Protein AF-D8Q695-F1 (afdb_monomer_lite)

Organism: Schizophyllum commune (strain H4-8 / FGSC 9210) (NCBI:txid578458)

Foldseek 3Di:
DPPCVPDDQAQEAEAADAPPPPDDPVNQVVVQVVVQVVSQVVLVVLVDWAKHKYWYDNPQKIWIKIKTKDWDFDQPCDPPDDTDGDGDIDMDIPRVCIDMAGNVDVVSVVVVVVVVVCCVPPVVVVSVVSSVVSVVPDVVVVCQQVVPVCPPDQRPVRVVVPQDPVNPCPPVDDDPPPPPDDDDDDDDDDDDPPPVVVVPPPPDDDD

pLDDT: mean 72.04, std 19.2, range [35.0, 97.06]

Radius of gyration: 24.62 Å; chains: 1; bounding box: 72×63×56 Å

Sequence (207 aa):
MLRTKNLYIPLLACEFKRLLKLWTAAAATDQERLYLVAICIFIRLFNCRFPVFGLVTSGARGVLSCAYNEIIHVETKLDKKPPLEEYTPAIFIADQEAVQVDLRKPLDALNMATFIAYLVIVHAPRIQKLFESVSEVDDSVAEYLLDRRTKDLPTPLQIARKMGPADGKWHKQPPPRKDTKGAAKAQRKEATPSELDSIAEEIVDDE

Structure (mmCIF, N/CA/C/O backbone):
data_AF-D8Q695-F1
#
_entry.id   AF-D8Q695-F1
#
loop_
_atom_site.group_PDB
_atom_site.id
_atom_site.type_symbol
_atom_site.label_atom_id
_atom_site.label_alt_id
_atom_site.label_comp_id
_atom_site.label_asym_id
_atom_site.label_entity_id
_atom_site.label_seq_id
_atom_site.pdbx_PDB_ins_code
_atom_site.Cartn_x
_atom_site.Cartn_y
_atom_site.Cartn_z
_atom_site.occupancy
_atom_site.B_iso_or_equiv
_atom_site.auth_seq_id
_atom_site.auth_comp_id
_atom_site.auth_asym_id
_atom_site.auth_atom_id
_atom_site.pdbx_PDB_model_num
ATOM 1 N N . MET A 1 1 ? -25.495 -6.455 15.892 1.00 38.12 1 MET A N 1
ATOM 2 C CA . MET A 1 1 ? -24.316 -7.237 15.463 1.00 38.12 1 MET A CA 1
ATOM 3 C C . MET A 1 1 ? -24.285 -7.334 13.936 1.00 38.12 1 MET A C 1
ATOM 5 O O . MET A 1 1 ? -24.890 -8.228 13.353 1.00 38.12 1 MET A O 1
ATOM 9 N N . LEU A 1 2 ? -23.648 -6.375 13.258 1.00 38.03 2 LEU A N 1
ATOM 10 C CA . LEU A 1 2 ? -23.332 -6.513 11.834 1.00 38.03 2 LEU A CA 1
ATOM 11 C C . LEU A 1 2 ? -22.142 -7.472 11.741 1.00 38.03 2 LEU A C 1
ATOM 13 O O . LEU A 1 2 ? -20.999 -7.045 11.810 1.00 38.03 2 LEU A O 1
ATOM 17 N N . ARG A 1 3 ? -22.400 -8.780 11.621 1.00 41.66 3 ARG A N 1
ATOM 18 C CA . ARG A 1 3 ? -21.366 -9.714 11.159 1.00 41.66 3 ARG A CA 1
ATOM 19 C C . ARG A 1 3 ? -21.075 -9.345 9.708 1.00 41.66 3 ARG A C 1
ATOM 21 O O . ARG A 1 3 ? -21.761 -9.824 8.805 1.00 41.66 3 ARG A O 1
ATOM 28 N N . THR A 1 4 ? -20.126 -8.444 9.475 1.00 49.47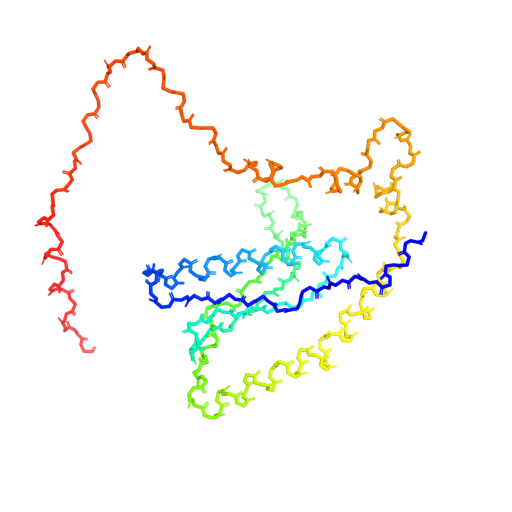 4 THR A N 1
ATOM 29 C CA . THR A 1 4 ? -19.654 -8.075 8.137 1.00 49.47 4 THR A CA 1
ATOM 30 C C . THR A 1 4 ? -18.877 -9.248 7.559 1.00 49.47 4 THR A C 1
ATOM 32 O O . THR A 1 4 ? -17.657 -9.228 7.484 1.00 49.47 4 THR A O 1
ATOM 35 N N . LYS A 1 5 ? -19.596 -10.297 7.148 1.00 53.44 5 LYS A N 1
ATOM 36 C CA . LYS A 1 5 ? -19.017 -11.498 6.533 1.00 53.44 5 LYS A CA 1
ATOM 37 C C . LYS A 1 5 ? -18.265 -11.202 5.226 1.00 53.44 5 LYS A C 1
ATOM 39 O O . LYS A 1 5 ? -17.563 -12.077 4.751 1.00 53.44 5 LYS A O 1
ATOM 44 N N . ASN A 1 6 ? -18.390 -9.987 4.680 1.00 61.44 6 ASN A N 1
ATOM 45 C CA . ASN A 1 6 ? -17.823 -9.579 3.396 1.00 61.44 6 ASN A CA 1
ATOM 46 C C . ASN A 1 6 ? -17.225 -8.155 3.452 1.00 61.44 6 ASN A C 1
ATOM 48 O O . ASN A 1 6 ? -17.572 -7.313 2.622 1.00 61.44 6 ASN A O 1
ATOM 52 N N . LEU A 1 7 ? -16.401 -7.831 4.457 1.00 67.88 7 LEU A N 1
ATOM 53 C CA . LEU A 1 7 ? -15.630 -6.582 4.419 1.00 67.88 7 LEU A CA 1
ATOM 54 C C . LEU A 1 7 ? -14.375 -6.792 3.562 1.00 67.88 7 LEU A C 1
ATOM 56 O O . LEU A 1 7 ? -13.481 -7.540 3.945 1.00 67.88 7 LEU A O 1
ATOM 60 N N . TYR A 1 8 ? -14.312 -6.128 2.408 1.00 78.94 8 TYR A N 1
ATOM 61 C CA . TYR A 1 8 ? -13.124 -6.128 1.556 1.00 78.94 8 TYR A CA 1
ATOM 62 C C . TYR A 1 8 ? -12.208 -4.984 1.972 1.00 78.94 8 TYR A C 1
ATOM 64 O O . TYR A 1 8 ? -12.573 -3.817 1.835 1.00 78.94 8 TYR A O 1
ATOM 72 N N . ILE A 1 9 ? -11.029 -5.323 2.490 1.00 83.12 9 ILE A N 1
ATOM 73 C CA . ILE A 1 9 ? -10.047 -4.338 2.938 1.00 83.12 9 ILE A CA 1
ATOM 74 C C . ILE A 1 9 ? -8.917 -4.287 1.909 1.00 83.12 9 ILE A C 1
ATOM 76 O O . ILE A 1 9 ? -8.293 -5.319 1.645 1.00 83.12 9 ILE A O 1
ATOM 80 N N . PRO A 1 10 ? -8.653 -3.122 1.299 1.00 88.19 10 PRO A N 1
ATOM 81 C CA . PRO A 1 10 ? -7.576 -3.000 0.331 1.00 88.19 10 PRO A CA 1
ATOM 82 C C . PRO A 1 10 ? -6.217 -3.114 1.030 1.00 88.19 10 PRO A C 1
ATOM 84 O O . PRO A 1 10 ? -5.927 -2.382 1.972 1.00 88.19 10 PRO A O 1
ATOM 87 N N . LEU A 1 11 ? -5.384 -4.039 0.547 1.00 89.75 11 LEU A N 1
ATOM 88 C CA . LEU A 1 11 ? -3.995 -4.214 0.991 1.00 89.75 11 LEU A CA 1
ATOM 89 C C . LEU A 1 11 ? -2.975 -3.644 0.005 1.00 89.75 11 LEU A C 1
ATOM 91 O O . LEU A 1 11 ? -1.858 -3.320 0.399 1.00 89.75 11 LEU A O 1
ATOM 95 N N . LEU A 1 12 ? -3.363 -3.545 -1.267 1.00 93.44 12 LEU A N 1
ATOM 96 C CA . LEU A 1 12 ? -2.529 -3.066 -2.356 1.00 93.44 12 LEU A CA 1
ATOM 97 C C . LEU A 1 12 ? -3.346 -2.116 -3.236 1.00 93.44 12 LEU A C 1
ATOM 99 O O . LEU A 1 12 ? -4.375 -2.515 -3.784 1.00 93.44 12 LEU A O 1
ATOM 103 N N . ALA A 1 13 ? -2.876 -0.883 -3.390 1.00 92.94 13 ALA A N 1
ATOM 104 C CA . ALA A 1 13 ? -3.338 0.043 -4.414 1.00 92.94 13 ALA A CA 1
ATOM 105 C C . ALA A 1 13 ? -2.415 -0.074 -5.632 1.00 92.94 13 ALA A C 1
ATOM 107 O O . ALA A 1 13 ? -1.206 0.071 -5.502 1.00 92.94 13 ALA A O 1
ATOM 108 N N . CYS A 1 14 ? -2.966 -0.347 -6.812 1.00 91.31 14 CYS A N 1
ATOM 109 C CA . CYS A 1 14 ? -2.189 -0.448 -8.045 1.00 91.31 14 CYS A CA 1
ATOM 110 C C . CYS A 1 14 ? -2.659 0.617 -9.035 1.00 91.31 14 CYS A C 1
ATOM 112 O O . CYS A 1 14 ? -3.821 0.615 -9.439 1.00 91.31 14 CYS A O 1
ATOM 114 N N . GLU A 1 15 ? -1.753 1.505 -9.430 1.00 88.25 15 GLU A N 1
ATOM 115 C CA . GLU A 1 15 ? -2.001 2.568 -10.395 1.00 88.25 15 GLU A CA 1
ATOM 116 C C . GLU A 1 15 ? -1.188 2.312 -11.666 1.00 88.25 15 GLU A C 1
ATOM 118 O O . GLU A 1 15 ? 0.044 2.357 -11.674 1.00 88.25 15 GLU A O 1
ATOM 123 N N . PHE A 1 16 ? -1.890 2.085 -12.776 1.00 87.88 16 PHE A N 1
ATOM 124 C CA . PHE A 1 16 ? -1.265 1.939 -14.085 1.00 87.88 16 PHE A CA 1
ATOM 125 C C . PHE A 1 16 ? -1.253 3.273 -14.838 1.00 87.88 16 PHE A C 1
ATOM 127 O O . PHE A 1 16 ? -2.288 3.784 -15.274 1.00 87.88 16 PHE A O 1
ATOM 134 N N . LYS A 1 17 ? -0.059 3.816 -15.069 1.00 84.50 17 LYS A N 1
ATOM 135 C CA . LYS A 1 17 ? 0.164 4.994 -15.904 1.00 84.50 17 LYS A CA 1
ATOM 136 C C . LYS A 1 17 ? 0.566 4.578 -17.306 1.00 84.50 17 LYS A C 1
ATOM 138 O O . LYS A 1 17 ? 1.675 4.122 -17.571 1.00 84.50 17 LYS A O 1
ATOM 143 N N . ARG A 1 18 ? -0.349 4.787 -18.250 1.00 74.75 18 ARG A N 1
ATOM 144 C CA . ARG A 1 18 ? -0.065 4.561 -19.666 1.00 74.75 18 ARG A CA 1
ATOM 145 C C . ARG A 1 18 ? 0.995 5.566 -20.130 1.00 74.75 18 ARG A C 1
ATOM 147 O O . ARG A 1 18 ? 0.749 6.770 -20.090 1.00 74.75 18 ARG A O 1
ATOM 154 N N . LEU A 1 19 ? 2.120 5.057 -20.639 1.00 60.09 19 LEU A N 1
ATOM 155 C CA . LEU A 1 19 ? 3.269 5.836 -21.139 1.00 60.09 19 LEU A CA 1
ATOM 156 C C . LEU A 1 19 ? 2.888 6.953 -22.133 1.00 60.09 19 LEU A C 1
ATOM 158 O O . LEU A 1 19 ? 3.590 7.945 -22.258 1.00 60.09 19 LEU A O 1
ATOM 162 N N . LEU A 1 20 ? 1.748 6.815 -22.814 1.00 52.97 20 LEU A N 1
ATOM 163 C CA . LEU A 1 20 ? 1.286 7.723 -23.866 1.00 52.97 20 LEU A CA 1
ATOM 164 C C . LEU A 1 20 ? 0.642 9.030 -23.367 1.00 52.97 20 LEU A C 1
ATOM 166 O O . LEU A 1 20 ? 0.262 9.849 -24.196 1.00 52.97 20 LEU A O 1
ATOM 170 N N . LYS A 1 21 ? 0.449 9.232 -22.053 1.00 59.75 21 LYS A N 1
ATOM 171 C CA . LYS A 1 21 ? -0.330 10.377 -21.536 1.00 59.75 21 LYS A CA 1
ATOM 172 C C . LYS A 1 21 ? 0.475 11.583 -21.021 1.00 59.75 21 LYS A C 1
ATOM 174 O O . LYS A 1 21 ? -0.156 12.492 -20.500 1.00 59.75 21 LYS A O 1
ATOM 179 N N . LEU A 1 22 ? 1.803 11.647 -21.180 1.00 61.88 22 LEU A N 1
ATOM 180 C CA . LEU A 1 22 ? 2.640 12.770 -20.685 1.00 61.88 22 LEU A CA 1
ATOM 181 C C . LEU A 1 22 ? 2.497 13.048 -19.170 1.00 61.88 22 LEU A C 1
ATOM 183 O O . LEU A 1 22 ? 2.729 14.163 -18.711 1.00 61.88 22 LEU A O 1
ATOM 187 N N . TRP A 1 23 ? 2.097 12.056 -18.368 1.00 66.38 23 TRP A N 1
ATOM 188 C CA . TRP A 1 23 ? 2.049 12.233 -16.915 1.00 66.38 23 TRP A CA 1
ATOM 189 C C . TRP A 1 23 ? 3.469 12.272 -16.361 1.00 66.38 23 TRP A C 1
ATOM 191 O O . TRP A 1 23 ? 4.287 11.416 -16.698 1.00 66.38 23 TRP A O 1
ATOM 201 N N . THR A 1 24 ? 3.745 13.239 -15.489 1.00 74.44 24 THR A N 1
ATOM 202 C CA . THR A 1 24 ? 5.003 13.273 -14.745 1.00 74.44 24 THR A CA 1
ATOM 203 C C . THR A 1 24 ? 5.007 12.166 -13.691 1.00 74.44 24 THR A C 1
ATOM 205 O O . THR A 1 24 ? 3.955 11.785 -13.168 1.00 74.44 24 THR A O 1
ATOM 208 N N . ALA A 1 25 ? 6.194 11.653 -13.359 1.00 73.62 25 ALA A N 1
ATOM 209 C CA . ALA A 1 25 ? 6.351 10.683 -12.275 1.00 73.62 25 ALA A CA 1
ATOM 210 C C . ALA A 1 25 ? 5.778 11.231 -10.955 1.00 73.62 25 ALA A C 1
ATOM 212 O O . ALA A 1 25 ? 5.027 10.532 -10.285 1.00 73.62 25 ALA A O 1
ATOM 213 N N . ALA A 1 26 ? 6.015 12.517 -10.668 1.00 77.44 26 ALA A N 1
ATOM 214 C CA . ALA A 1 26 ? 5.479 13.206 -9.495 1.00 77.44 26 ALA A CA 1
ATOM 215 C C . ALA A 1 26 ? 3.944 13.141 -9.413 1.00 77.44 26 ALA A C 1
ATOM 217 O O . ALA A 1 26 ? 3.406 12.733 -8.391 1.00 77.44 26 ALA A O 1
ATOM 218 N N . ALA A 1 27 ? 3.228 13.438 -10.505 1.00 81.12 27 ALA A N 1
ATOM 219 C CA . ALA A 1 27 ? 1.765 13.383 -10.511 1.00 81.12 27 ALA A CA 1
ATOM 220 C C . ALA A 1 27 ? 1.220 11.960 -10.292 1.00 81.12 27 ALA A C 1
ATOM 222 O O . ALA A 1 27 ? 0.142 11.776 -9.727 1.00 81.12 27 ALA A O 1
ATOM 223 N N . ALA A 1 28 ? 1.948 10.939 -10.754 1.00 81.06 28 ALA A N 1
ATOM 224 C CA . ALA A 1 28 ? 1.584 9.549 -10.517 1.00 81.06 28 ALA A CA 1
ATOM 225 C C . ALA A 1 28 ? 1.803 9.138 -9.056 1.00 81.06 28 ALA A C 1
ATOM 227 O O . ALA A 1 28 ? 0.916 8.523 -8.465 1.00 81.06 28 ALA A O 1
ATOM 228 N N . THR A 1 29 ? 2.942 9.523 -8.481 1.00 82.62 29 THR A N 1
ATOM 229 C CA . THR A 1 29 ? 3.274 9.292 -7.072 1.00 82.62 29 THR A CA 1
ATOM 230 C C . THR A 1 29 ? 2.310 10.028 -6.144 1.00 82.62 29 THR A C 1
ATOM 232 O O . THR A 1 29 ? 1.816 9.439 -5.191 1.00 82.62 29 THR A O 1
ATOM 235 N N . ASP A 1 30 ? 1.948 11.276 -6.437 1.00 86.81 30 ASP A N 1
ATOM 236 C CA . ASP A 1 30 ? 0.994 12.026 -5.612 1.00 86.81 30 ASP A CA 1
ATOM 237 C C . ASP A 1 30 ? -0.395 11.380 -5.607 1.00 86.81 30 ASP A C 1
ATOM 239 O O . ASP A 1 30 ? -1.047 11.299 -4.565 1.00 86.81 30 ASP A O 1
ATOM 243 N N . GLN A 1 31 ? -0.842 10.850 -6.748 1.00 88.38 31 GLN A N 1
ATOM 244 C CA . GLN A 1 31 ? -2.103 10.114 -6.806 1.00 88.38 31 GLN A CA 1
ATOM 245 C C . GLN A 1 31 ? -2.040 8.797 -6.016 1.00 88.38 31 GLN A C 1
ATOM 247 O O . GLN A 1 31 ? -2.996 8.459 -5.321 1.00 88.38 31 GLN A O 1
ATOM 252 N N . GLU A 1 32 ? -0.926 8.067 -6.088 1.00 91.25 32 GLU A N 1
ATOM 253 C CA . GLU A 1 32 ? -0.711 6.874 -5.265 1.00 91.25 32 GLU A CA 1
ATOM 254 C C . GLU A 1 32 ? -0.739 7.212 -3.771 1.00 91.25 32 GLU A C 1
ATOM 256 O O . GLU A 1 32 ? -1.473 6.575 -3.015 1.00 91.25 32 GLU A O 1
ATOM 261 N N . ARG A 1 33 ? -0.005 8.248 -3.347 1.00 90.88 33 ARG A N 1
ATOM 262 C CA . ARG A 1 33 ? 0.008 8.733 -1.960 1.00 90.88 33 ARG A CA 1
ATOM 263 C C . ARG A 1 33 ? -1.403 9.035 -1.466 1.00 90.88 33 ARG A C 1
ATOM 265 O O . ARG A 1 33 ? -1.758 8.631 -0.362 1.00 90.88 33 ARG A O 1
ATOM 272 N N . LEU A 1 34 ? -2.235 9.677 -2.290 1.00 92.75 34 LEU A N 1
ATOM 273 C CA . LEU A 1 34 ? -3.639 9.930 -1.953 1.00 92.75 34 LEU A CA 1
ATOM 274 C C . LEU A 1 34 ? -4.427 8.633 -1.727 1.00 92.75 34 LEU A C 1
ATOM 276 O O . LEU A 1 34 ? -5.209 8.562 -0.777 1.00 92.75 34 LEU A O 1
ATOM 280 N N . TYR A 1 35 ? -4.217 7.598 -2.547 1.00 93.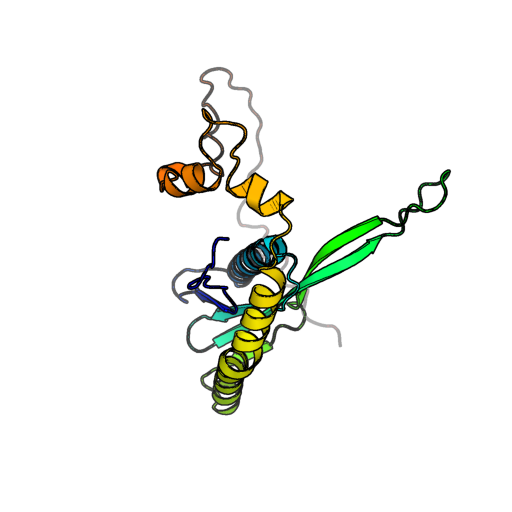44 35 TYR A N 1
ATOM 281 C CA . TYR A 1 35 ? -4.848 6.294 -2.326 1.00 93.44 35 TYR A CA 1
ATOM 282 C C . TYR A 1 35 ? -4.368 5.631 -1.039 1.00 93.44 35 TYR A C 1
ATOM 284 O O . TYR A 1 35 ? -5.193 5.149 -0.265 1.00 93.44 35 TYR A O 1
ATOM 292 N N . LEU A 1 36 ? -3.063 5.652 -0.771 1.00 94.25 36 LEU A N 1
ATOM 293 C CA . LEU A 1 36 ? -2.494 5.093 0.454 1.00 94.25 36 LEU A CA 1
ATOM 294 C C . LEU A 1 36 ? -3.037 5.793 1.702 1.00 94.25 36 LEU A C 1
ATOM 296 O O . LEU A 1 36 ? -3.480 5.127 2.637 1.00 94.25 36 LEU A O 1
ATOM 300 N N . VAL A 1 37 ? -3.098 7.126 1.690 1.00 94.19 37 VAL A N 1
ATOM 301 C CA . VAL A 1 37 ? -3.694 7.922 2.771 1.00 94.19 37 VAL A CA 1
ATOM 302 C C . VAL A 1 37 ? -5.167 7.571 2.958 1.00 94.19 37 VAL A C 1
ATOM 304 O O . VAL A 1 37 ? -5.592 7.316 4.084 1.00 94.19 37 VAL A O 1
ATOM 307 N N . ALA A 1 38 ? -5.949 7.500 1.878 1.00 93.38 38 ALA A N 1
ATOM 308 C CA . ALA A 1 38 ? -7.366 7.153 1.956 1.00 93.38 38 ALA A CA 1
ATOM 309 C C . ALA A 1 38 ? -7.588 5.754 2.5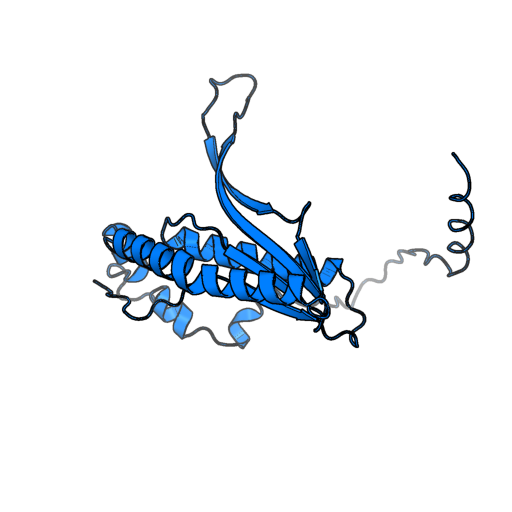54 1.00 93.38 38 ALA A C 1
ATOM 311 O O . ALA A 1 38 ? -8.469 5.573 3.397 1.00 93.38 38 ALA A O 1
ATOM 312 N N . ILE A 1 39 ? -6.763 4.776 2.169 1.00 92.88 39 ILE A N 1
ATOM 313 C CA . ILE A 1 39 ? -6.808 3.421 2.724 1.00 92.88 39 ILE A CA 1
ATOM 314 C C . ILE A 1 39 ? -6.422 3.428 4.210 1.00 92.88 39 ILE A C 1
ATOM 316 O O . ILE A 1 39 ? -7.131 2.834 5.023 1.00 92.88 39 ILE A O 1
ATOM 320 N N . CYS A 1 40 ? -5.348 4.123 4.591 1.00 91.81 40 CYS A N 1
ATOM 321 C CA . CYS A 1 40 ? -4.937 4.253 5.990 1.00 91.81 40 CYS A CA 1
ATOM 322 C C . CYS A 1 40 ? -6.041 4.884 6.850 1.00 91.81 40 CYS A C 1
ATOM 324 O O . CYS A 1 40 ? -6.322 4.373 7.936 1.00 91.81 40 CYS A O 1
ATOM 326 N N . ILE A 1 41 ? -6.703 5.941 6.363 1.00 90.38 41 ILE A N 1
ATOM 327 C CA . ILE A 1 41 ? -7.850 6.573 7.035 1.00 90.38 41 ILE A CA 1
ATOM 328 C C . ILE A 1 41 ? -9.010 5.583 7.162 1.00 90.38 41 ILE A C 1
ATOM 330 O O . ILE A 1 41 ? -9.607 5.476 8.230 1.00 90.38 41 ILE A O 1
ATOM 334 N N . PHE A 1 42 ? -9.317 4.830 6.104 1.00 87.88 42 PHE A N 1
ATOM 335 C CA . PHE A 1 42 ? -10.373 3.823 6.138 1.00 87.88 42 PHE A CA 1
ATOM 336 C C . PHE A 1 42 ? -10.098 2.735 7.183 1.00 87.88 42 PHE A C 1
ATOM 338 O O . PHE A 1 42 ? -10.961 2.451 8.007 1.00 87.88 42 PHE A O 1
ATOM 345 N N . ILE A 1 43 ? -8.892 2.161 7.202 1.00 85.12 43 ILE A N 1
ATOM 346 C CA . ILE A 1 43 ? -8.502 1.116 8.164 1.00 85.12 43 ILE A CA 1
ATOM 347 C C . ILE A 1 43 ? -8.551 1.653 9.600 1.00 85.12 43 ILE A C 1
ATOM 349 O O . ILE A 1 43 ? -8.978 0.957 10.523 1.00 85.12 43 ILE A O 1
ATOM 353 N N . ARG A 1 44 ? -8.184 2.921 9.783 1.00 82.25 44 ARG A N 1
ATOM 354 C CA . ARG A 1 44 ? -8.227 3.607 11.072 1.00 82.25 44 ARG A CA 1
ATOM 355 C C . ARG A 1 44 ? -9.644 3.741 11.644 1.00 82.25 44 ARG A C 1
ATOM 357 O O . ARG A 1 44 ? -9.778 3.741 12.865 1.00 82.25 44 ARG A O 1
ATOM 364 N N . LEU A 1 45 ? -10.696 3.802 10.817 1.00 81.56 45 LEU A N 1
ATOM 365 C CA . LEU A 1 45 ? -12.092 3.803 11.300 1.00 81.56 45 LEU A CA 1
ATOM 366 C C . LEU A 1 45 ? -12.428 2.560 12.135 1.00 81.56 45 LEU A C 1
ATOM 368 O O . LEU A 1 45 ? -13.354 2.583 12.936 1.00 81.56 45 LEU A O 1
ATOM 372 N N . PHE A 1 46 ? -11.650 1.495 11.966 1.00 78.19 46 PHE A N 1
ATOM 373 C CA . PHE A 1 46 ? -11.770 0.243 12.700 1.00 78.19 46 PHE A CA 1
ATOM 374 C C . PHE A 1 46 ? -10.707 0.123 13.798 1.00 78.19 46 PHE A C 1
ATOM 376 O O . PHE A 1 46 ? -10.395 -0.971 14.239 1.00 78.19 46 PHE A O 1
ATOM 383 N N . ASN A 1 47 ? -10.082 1.229 14.211 1.00 77.25 47 ASN A N 1
ATOM 384 C CA . ASN A 1 47 ? -8.986 1.243 15.185 1.00 77.25 47 ASN A CA 1
ATOM 385 C C . ASN A 1 47 ? -7.827 0.278 14.840 1.00 77.25 47 ASN A C 1
ATOM 387 O O . ASN A 1 47 ? -7.054 -0.138 15.703 1.00 77.25 47 ASN A O 1
ATOM 391 N N . CYS A 1 48 ? -7.691 -0.074 13.560 1.00 79.75 48 CYS A N 1
ATOM 392 C CA . CYS A 1 48 ? -6.645 -0.948 13.062 1.00 79.75 48 CYS A CA 1
ATOM 393 C C . CYS A 1 48 ? -5.445 -0.108 12.614 1.00 79.75 48 CYS A C 1
ATOM 395 O O . CYS A 1 48 ? -5.585 0.922 11.949 1.00 79.75 48 CYS A O 1
ATOM 397 N N . ARG A 1 49 ? -4.238 -0.579 12.932 1.00 84.69 49 ARG A N 1
ATOM 398 C CA . ARG A 1 49 ? -2.989 -0.082 12.345 1.00 84.69 49 ARG A CA 1
ATOM 399 C C . ARG A 1 49 ? -2.388 -1.220 11.549 1.00 84.69 49 ARG A C 1
ATOM 401 O O . ARG A 1 49 ? -2.044 -2.255 12.114 1.00 84.69 49 ARG A O 1
ATOM 408 N N . PHE A 1 50 ? -2.336 -1.059 10.236 1.00 89.31 50 PHE A N 1
ATOM 409 C CA . PHE A 1 50 ? -1.839 -2.095 9.348 1.00 89.31 50 PHE A CA 1
ATOM 410 C C . PHE A 1 50 ? -1.118 -1.452 8.164 1.00 89.31 50 PHE A C 1
ATOM 412 O O . PHE A 1 50 ? -1.627 -0.452 7.652 1.00 89.31 50 PHE A O 1
ATOM 419 N N . PRO A 1 51 ? 0.043 -1.983 7.743 1.00 93.06 51 PRO A N 1
ATOM 420 C CA . PRO A 1 51 ? 0.737 -1.473 6.573 1.00 93.06 51 PRO A CA 1
ATOM 421 C C . PRO A 1 51 ? -0.061 -1.778 5.308 1.00 93.06 51 PRO A C 1
ATOM 423 O O . PRO A 1 51 ? -0.549 -2.896 5.118 1.00 93.06 51 PRO A O 1
ATOM 426 N N . VAL A 1 52 ? -0.166 -0.784 4.438 1.00 94.06 52 VAL A N 1
ATOM 427 C CA . VAL A 1 52 ? -0.796 -0.893 3.125 1.00 94.06 52 VAL A CA 1
ATOM 428 C C . VAL A 1 52 ? 0.179 -0.481 2.051 1.00 94.06 52 VAL A C 1
ATOM 430 O O . VAL A 1 52 ? 1.029 0.381 2.254 1.00 94.06 52 VAL A O 1
ATOM 433 N N . PHE A 1 53 ? 0.068 -1.135 0.907 1.00 95.06 53 PHE A N 1
ATOM 434 C CA . PHE A 1 53 ? 1.085 -1.062 -0.123 1.00 95.06 53 PHE A CA 1
ATOM 435 C C . PHE A 1 53 ? 0.541 -0.386 -1.370 1.00 95.06 53 PHE A C 1
ATOM 437 O O . PHE A 1 53 ? -0.648 -0.470 -1.682 1.00 95.06 53 PHE A O 1
ATOM 444 N N . GLY A 1 54 ? 1.428 0.291 -2.080 1.00 93.62 54 GLY A N 1
ATOM 445 C CA . GLY A 1 54 ? 1.155 0.962 -3.336 1.00 93.62 54 GLY A CA 1
ATOM 446 C C . GLY A 1 54 ? 2.075 0.425 -4.424 1.00 93.62 54 GLY A C 1
ATOM 447 O O . GLY A 1 54 ? 3.205 0.020 -4.149 1.00 93.62 54 GLY A O 1
ATOM 448 N N . LEU A 1 55 ? 1.563 0.364 -5.648 1.00 92.62 55 LEU A N 1
ATOM 449 C CA . LEU A 1 55 ? 2.335 0.098 -6.849 1.00 92.62 55 LEU A CA 1
ATOM 450 C C . LEU A 1 55 ? 1.939 1.111 -7.917 1.00 92.62 55 LEU A C 1
ATOM 452 O O . LEU A 1 55 ? 0.837 1.040 -8.461 1.00 92.62 55 LEU A O 1
ATOM 456 N N . VAL A 1 56 ? 2.864 1.984 -8.296 1.00 91.62 56 VAL A N 1
ATOM 457 C CA . VAL A 1 56 ? 2.741 2.781 -9.524 1.00 91.62 56 VAL A CA 1
ATOM 458 C C . VAL A 1 56 ? 3.498 2.070 -10.626 1.00 91.62 56 VAL A C 1
ATOM 460 O O . VAL A 1 56 ? 4.690 1.823 -10.490 1.00 91.62 56 VAL A O 1
ATOM 463 N N . THR A 1 57 ? 2.845 1.749 -11.741 1.00 90.94 57 THR A N 1
ATOM 464 C CA . THR A 1 57 ? 3.479 1.038 -12.858 1.00 90.94 57 THR A CA 1
ATOM 465 C C . THR A 1 57 ? 3.180 1.677 -14.209 1.00 90.94 57 THR A C 1
ATOM 467 O O . THR A 1 57 ? 2.094 2.190 -14.455 1.00 90.94 57 THR A O 1
ATOM 470 N N . SER A 1 58 ? 4.150 1.613 -15.118 1.00 88.44 58 SER A N 1
ATOM 471 C CA . SER A 1 58 ? 4.007 1.970 -16.536 1.00 88.44 58 SER A CA 1
ATOM 472 C C . SER A 1 58 ? 4.055 0.743 -17.456 1.00 88.44 58 SER A C 1
ATOM 474 O O . SER A 1 58 ? 4.421 0.824 -18.630 1.00 88.44 58 SER A O 1
ATOM 476 N N . GLY A 1 59 ? 3.689 -0.420 -16.910 1.00 86.31 59 GLY A N 1
ATOM 477 C CA . GLY A 1 59 ? 3.747 -1.722 -17.562 1.00 86.31 59 GLY A CA 1
ATOM 478 C C . GLY A 1 59 ? 4.902 -2.525 -16.996 1.00 86.31 59 GLY A C 1
ATOM 479 O O . GLY A 1 59 ? 4.788 -3.123 -15.933 1.00 86.31 59 GLY A O 1
ATOM 480 N N . ALA A 1 60 ? 6.032 -2.526 -17.695 1.00 88.56 60 ALA A N 1
ATOM 481 C CA . ALA A 1 60 ? 7.171 -3.337 -17.282 1.00 88.56 60 ALA A CA 1
ATOM 482 C C . ALA A 1 60 ? 7.944 -2.760 -16.083 1.00 88.56 60 ALA A C 1
ATOM 484 O O . ALA A 1 60 ? 8.660 -3.498 -15.426 1.00 88.56 60 ALA A O 1
ATOM 485 N N . ARG A 1 61 ? 7.819 -1.460 -15.795 1.00 89.69 61 ARG A N 1
ATOM 486 C CA . ARG A 1 61 ? 8.487 -0.811 -14.660 1.00 89.69 61 ARG A CA 1
ATOM 487 C C . ARG A 1 61 ? 7.468 -0.303 -13.665 1.00 89.69 61 ARG A C 1
ATOM 489 O O . ARG A 1 61 ? 6.440 0.232 -14.083 1.00 89.69 61 ARG A O 1
ATOM 496 N N . GLY A 1 62 ? 7.785 -0.404 -12.385 1.00 89.75 62 GLY A N 1
ATOM 497 C CA . GLY A 1 62 ? 6.987 0.188 -11.329 1.00 89.75 62 GLY A CA 1
ATOM 498 C C . GLY A 1 62 ? 7.803 0.591 -10.114 1.00 89.75 62 GLY A C 1
ATOM 499 O O . GLY A 1 62 ? 9.006 0.356 -10.056 1.00 89.75 62 GLY A O 1
ATOM 500 N N . VAL A 1 63 ? 7.127 1.230 -9.174 1.00 90.25 63 VAL A N 1
ATOM 501 C CA . VAL A 1 63 ? 7.664 1.671 -7.891 1.00 90.25 63 VAL A CA 1
ATOM 502 C C . VAL A 1 63 ? 6.717 1.174 -6.811 1.00 90.25 63 VAL A C 1
ATOM 504 O O . VAL A 1 63 ? 5.503 1.339 -6.947 1.00 90.25 63 VAL A O 1
ATOM 507 N N . LEU A 1 64 ? 7.277 0.522 -5.795 1.00 91.81 64 LEU A N 1
ATOM 508 C CA . LEU A 1 64 ? 6.548 0.035 -4.632 1.00 91.81 64 LEU A CA 1
ATOM 509 C C . LEU A 1 64 ? 6.674 1.022 -3.476 1.00 91.81 64 LEU A C 1
ATOM 511 O O . LEU A 1 64 ? 7.786 1.363 -3.072 1.00 91.81 64 LEU A O 1
ATOM 515 N N . SER A 1 65 ? 5.532 1.387 -2.908 1.00 93.31 65 SER A N 1
ATOM 516 C CA . SER A 1 65 ? 5.426 2.267 -1.747 1.00 93.31 65 SER A CA 1
ATOM 517 C C . SER A 1 65 ? 4.723 1.540 -0.598 1.00 93.31 65 SER A C 1
ATOM 519 O O . SER A 1 65 ? 3.937 0.611 -0.809 1.00 93.31 65 SER A O 1
ATOM 521 N N . CYS A 1 66 ? 4.977 1.965 0.637 1.00 94.38 66 CYS A N 1
ATOM 522 C CA . CYS A 1 66 ? 4.279 1.468 1.823 1.00 94.38 66 CYS A CA 1
ATOM 523 C C . CYS A 1 66 ? 3.767 2.647 2.644 1.00 94.38 66 CYS A C 1
ATOM 525 O O . CYS A 1 66 ? 4.468 3.642 2.797 1.00 94.38 66 CYS A O 1
ATOM 527 N N . ALA A 1 67 ? 2.566 2.533 3.195 1.00 94.75 67 ALA A N 1
ATOM 528 C CA . ALA A 1 67 ? 2.035 3.487 4.149 1.00 94.75 67 ALA A CA 1
ATOM 529 C C . ALA A 1 67 ? 1.480 2.779 5.379 1.00 94.75 67 ALA A C 1
ATOM 531 O O . ALA A 1 67 ? 0.972 1.661 5.299 1.00 94.75 67 ALA A O 1
ATOM 532 N N . TYR A 1 68 ? 1.560 3.438 6.528 1.00 93.69 68 TYR A N 1
ATOM 533 C CA . TYR A 1 68 ? 1.031 2.908 7.778 1.00 93.69 68 TYR A CA 1
ATOM 534 C C . TYR A 1 68 ? 0.609 4.029 8.729 1.00 93.69 68 TYR A C 1
ATOM 536 O O . TYR A 1 68 ? 1.034 5.178 8.615 1.00 93.69 68 TYR A O 1
ATOM 544 N N . ASN A 1 69 ? -0.271 3.678 9.666 1.00 89.94 69 ASN A N 1
ATOM 545 C CA . ASN A 1 69 ? -0.704 4.561 10.743 1.00 89.94 69 ASN A CA 1
ATOM 546 C C . ASN A 1 69 ? 0.185 4.355 11.970 1.00 89.94 69 ASN A C 1
ATOM 548 O O . ASN A 1 69 ? 0.332 3.222 12.435 1.00 89.94 69 ASN A O 1
ATOM 552 N N . GLU A 1 70 ? 0.661 5.442 12.561 1.00 86.88 70 GLU A N 1
ATOM 553 C CA . GLU A 1 70 ? 1.407 5.427 13.818 1.00 86.88 70 GLU A CA 1
ATOM 554 C C . GLU A 1 70 ? 0.932 6.569 14.729 1.00 86.88 70 GLU A C 1
ATOM 556 O O . GLU A 1 70 ? 0.330 7.545 14.277 1.00 86.88 70 GLU A O 1
ATOM 561 N N . ILE A 1 71 ? 1.108 6.412 16.041 1.00 84.31 71 ILE A N 1
ATOM 562 C CA . ILE A 1 71 ? 0.830 7.480 17.003 1.00 84.31 71 ILE A CA 1
ATOM 563 C C . ILE A 1 71 ? 2.150 8.168 17.301 1.00 84.31 71 ILE A C 1
ATOM 565 O O . ILE A 1 71 ? 3.061 7.534 17.824 1.00 84.31 71 ILE A O 1
ATOM 569 N N . ILE A 1 72 ? 2.222 9.459 17.000 1.00 83.12 72 ILE A N 1
ATOM 570 C CA . ILE A 1 72 ? 3.379 10.279 17.330 1.00 83.12 72 ILE A CA 1
ATOM 571 C C . ILE A 1 72 ? 3.102 10.979 18.656 1.00 83.12 72 ILE A C 1
ATOM 573 O O . ILE A 1 72 ? 2.015 11.518 18.879 1.00 83.12 72 ILE A O 1
ATOM 577 N N . HIS A 1 73 ? 4.106 10.982 19.525 1.00 81.56 73 HIS A N 1
ATOM 578 C CA . HIS A 1 73 ? 4.124 11.827 20.705 1.00 81.56 73 HIS A CA 1
ATOM 579 C C . HIS A 1 73 ? 4.611 13.223 20.307 1.00 81.56 73 HIS A C 1
ATOM 581 O O . HIS A 1 73 ? 5.767 13.388 19.909 1.00 81.56 73 HIS A O 1
ATOM 587 N N . VAL A 1 74 ? 3.726 14.218 20.369 1.00 76.00 74 VAL A N 1
ATOM 588 C CA . VAL A 1 74 ? 4.084 15.609 20.087 1.00 76.00 74 VAL A CA 1
ATOM 589 C C . VAL A 1 74 ? 4.270 16.327 21.417 1.00 76.00 74 VAL A C 1
ATOM 591 O O . VAL A 1 74 ? 3.313 16.591 22.140 1.00 76.00 74 VAL A O 1
ATOM 594 N N . GLU A 1 75 ? 5.523 16.641 21.747 1.00 68.94 75 GLU A N 1
ATOM 595 C CA . GLU A 1 75 ? 5.836 17.497 22.890 1.00 68.94 75 GLU A CA 1
ATOM 596 C C . GLU A 1 75 ? 5.588 18.957 22.521 1.00 68.94 75 GLU A C 1
ATOM 598 O O . GLU A 1 75 ? 6.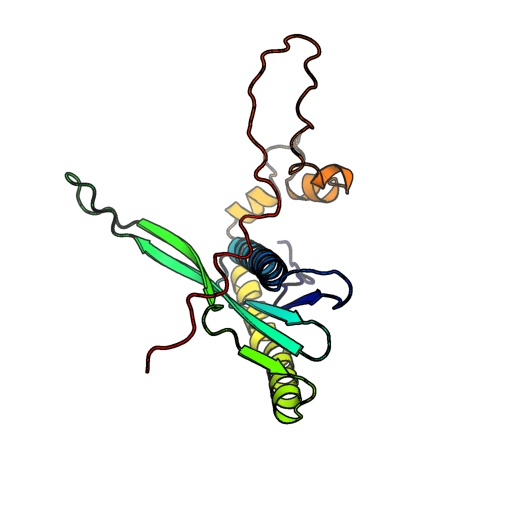459 19.658 21.997 1.00 68.94 75 GLU A O 1
ATOM 603 N N . THR A 1 76 ? 4.387 19.444 22.810 1.00 66.75 76 THR A N 1
ATOM 604 C CA . THR A 1 76 ? 4.064 20.851 22.597 1.00 66.75 76 THR A CA 1
ATOM 605 C C . THR A 1 76 ? 4.641 21.671 23.752 1.00 66.75 76 THR A C 1
ATOM 607 O O . THR A 1 76 ? 4.020 21.839 24.803 1.00 66.75 76 THR A O 1
ATOM 610 N N . LYS A 1 77 ? 5.862 22.194 23.577 1.00 58.41 77 LYS A N 1
ATOM 611 C CA . LYS A 1 77 ? 6.467 23.161 24.508 1.00 58.41 77 LYS A CA 1
ATOM 612 C C . LYS A 1 77 ? 5.762 24.511 24.367 1.00 58.41 77 LYS A C 1
ATOM 614 O O . LYS A 1 77 ? 6.221 25.389 23.647 1.00 58.41 77 LYS A O 1
ATOM 619 N N . LEU A 1 78 ? 4.618 24.675 25.030 1.00 65.19 78 LEU A N 1
ATOM 620 C CA . LEU A 1 78 ? 4.030 25.998 25.234 1.00 65.19 78 LEU A CA 1
ATOM 621 C C . LEU A 1 78 ? 4.719 26.662 26.430 1.00 65.19 78 LEU A C 1
ATOM 623 O O . LEU A 1 78 ? 4.620 26.163 27.549 1.00 65.19 78 LEU A O 1
ATOM 627 N N . ASP A 1 79 ? 5.342 27.819 26.197 1.00 66.06 79 ASP A N 1
ATOM 628 C CA . ASP A 1 79 ? 6.279 28.531 27.089 1.00 66.06 79 ASP A CA 1
ATOM 629 C C . ASP A 1 79 ? 5.829 28.818 28.540 1.00 66.06 79 ASP A C 1
ATOM 631 O O . ASP A 1 79 ? 6.601 29.384 29.311 1.00 66.06 79 ASP A O 1
ATOM 635 N N . LYS A 1 80 ? 4.606 28.472 28.967 1.00 64.31 80 LYS A N 1
ATOM 636 C CA . LYS A 1 80 ? 4.107 28.738 30.334 1.00 64.31 80 LYS A CA 1
ATOM 637 C C . LYS A 1 80 ? 3.160 27.675 30.914 1.00 64.31 80 LYS A C 1
ATOM 639 O O . LYS A 1 80 ? 2.502 27.949 31.917 1.00 64.31 80 LYS A O 1
ATOM 644 N N . LYS A 1 81 ? 3.050 26.481 30.320 1.00 60.22 81 LYS A N 1
ATOM 645 C CA . LYS A 1 81 ? 2.234 25.375 30.864 1.00 60.22 81 LYS A CA 1
ATOM 646 C C . LYS A 1 81 ? 3.055 24.086 30.959 1.00 60.22 81 LYS A C 1
ATOM 648 O O . LYS A 1 81 ? 3.991 23.928 30.179 1.00 60.22 81 LYS A O 1
ATOM 653 N N . PRO A 1 82 ? 2.734 23.181 31.906 1.00 61.47 82 PRO A N 1
ATOM 654 C CA . PRO A 1 82 ? 3.341 21.855 31.914 1.00 61.47 82 PRO A CA 1
ATOM 655 C C . PRO A 1 82 ? 3.121 21.188 30.545 1.00 61.47 82 PRO A C 1
ATOM 657 O O . PRO A 1 82 ? 2.066 21.423 29.942 1.00 61.47 82 PRO A O 1
ATOM 660 N N . PRO A 1 83 ? 4.101 20.414 30.043 1.00 60.66 83 PRO A N 1
ATOM 661 C CA . PRO A 1 83 ? 3.997 19.760 28.746 1.00 60.66 83 PRO A CA 1
ATOM 662 C C . PRO A 1 83 ? 2.737 18.897 28.735 1.00 60.66 83 PRO A C 1
ATOM 664 O O . PRO A 1 83 ? 2.572 18.006 29.567 1.00 60.66 83 PRO A O 1
ATOM 667 N N . LEU A 1 84 ? 1.810 19.227 27.839 1.00 61.75 84 LEU A N 1
ATOM 668 C CA . LEU A 1 84 ? 0.643 18.398 27.592 1.00 61.75 84 LEU A CA 1
ATOM 669 C C . LEU A 1 84 ? 1.101 17.323 26.606 1.00 61.75 84 LEU A C 1
ATOM 671 O O . LEU A 1 84 ? 1.477 17.658 25.484 1.00 61.75 84 LEU A O 1
ATOM 675 N N . GLU A 1 85 ? 1.127 16.062 27.033 1.00 66.00 85 GLU A N 1
ATOM 676 C CA . GLU A 1 85 ? 1.409 14.945 26.131 1.00 66.00 85 GLU A CA 1
ATOM 677 C C . GLU A 1 85 ? 0.253 14.822 25.133 1.00 66.00 85 GLU A C 1
ATOM 679 O O . GLU A 1 85 ? -0.852 14.401 25.488 1.00 66.00 85 GLU A O 1
ATOM 684 N N . GLU A 1 86 ? 0.483 15.231 23.885 1.00 74.25 86 GLU A N 1
ATOM 685 C CA . GLU A 1 86 ? -0.510 15.126 22.824 1.00 74.25 86 GLU A CA 1
ATO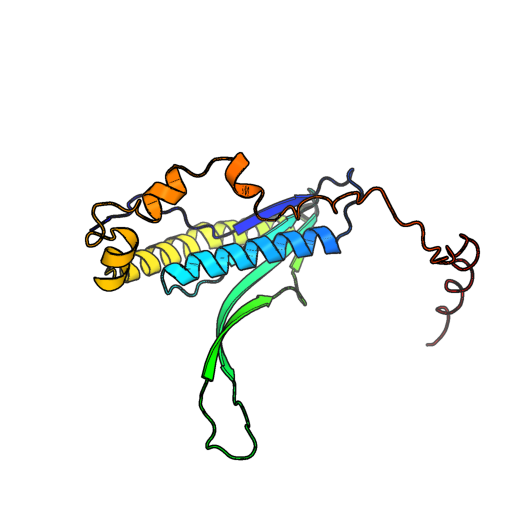M 686 C C . GLU A 1 86 ? -0.139 13.979 21.882 1.00 74.25 86 GLU A C 1
ATOM 688 O O . GLU A 1 86 ? 0.841 14.022 21.134 1.00 74.25 86 GLU A O 1
ATOM 693 N N . TYR A 1 87 ? -0.947 12.921 21.924 1.00 76.31 87 TYR A N 1
ATOM 694 C CA . TYR A 1 87 ? -0.816 11.770 21.039 1.00 76.31 87 TYR A CA 1
ATOM 695 C C . TYR A 1 87 ? -1.536 12.069 19.728 1.00 76.31 87 TYR A C 1
ATOM 697 O O . TYR A 1 87 ? -2.735 11.812 19.582 1.00 76.31 87 TYR A O 1
ATOM 705 N N . THR A 1 88 ? -0.799 12.622 18.766 1.00 78.75 88 THR A N 1
ATOM 706 C CA . THR A 1 88 ? -1.350 12.922 17.446 1.00 78.75 88 THR A CA 1
ATOM 707 C C . THR A 1 88 ? -1.101 11.749 16.514 1.00 78.75 88 THR A C 1
ATOM 709 O O . THR A 1 88 ? 0.033 11.301 16.334 1.00 78.75 88 THR A O 1
ATOM 712 N N . PRO A 1 89 ? -2.149 11.214 15.895 1.00 79.94 89 PRO A N 1
ATOM 713 C CA . PRO A 1 89 ? -1.996 10.026 15.101 1.00 79.94 89 PRO A CA 1
ATOM 714 C C . PRO A 1 89 ? -1.731 10.420 13.644 1.00 79.94 89 PRO A C 1
ATOM 716 O O . PRO A 1 89 ? -2.505 11.155 13.035 1.00 79.94 89 PRO A O 1
ATOM 719 N N . ALA A 1 90 ? -0.638 9.917 13.087 1.00 88.56 90 ALA A N 1
ATOM 720 C CA . ALA A 1 90 ? -0.119 10.321 11.791 1.00 88.56 90 ALA A CA 1
ATOM 721 C C . ALA A 1 90 ? -0.083 9.150 10.807 1.00 88.56 90 ALA A C 1
ATOM 723 O O . ALA A 1 90 ? -0.053 7.978 11.191 1.00 88.56 90 ALA A O 1
ATOM 724 N N . ILE A 1 91 ? -0.092 9.494 9.522 1.00 91.88 91 ILE A N 1
ATOM 725 C CA . ILE A 1 91 ? 0.108 8.547 8.430 1.00 91.88 91 ILE A CA 1
ATOM 726 C C . ILE A 1 91 ? 1.510 8.779 7.895 1.00 91.88 91 ILE A C 1
ATOM 728 O O . ILE A 1 91 ? 1.835 9.885 7.467 1.00 91.88 91 ILE A O 1
ATOM 732 N N . PHE A 1 92 ? 2.309 7.723 7.902 1.00 92.94 92 PHE A N 1
ATOM 733 C CA . PHE A 1 92 ? 3.628 7.714 7.298 1.00 92.94 92 PHE A CA 1
ATOM 734 C C . PHE A 1 92 ? 3.550 7.031 5.941 1.00 92.94 92 PHE A C 1
ATOM 736 O O . PHE A 1 92 ? 2.839 6.037 5.785 1.00 92.94 92 PHE A O 1
ATOM 743 N N . ILE A 1 93 ? 4.281 7.573 4.970 1.00 93.56 93 ILE A N 1
ATOM 744 C CA . ILE A 1 93 ? 4.479 6.971 3.654 1.00 93.56 93 ILE A CA 1
ATOM 745 C C . ILE A 1 93 ? 5.983 6.792 3.484 1.00 93.56 93 ILE A C 1
ATOM 747 O O . ILE A 1 93 ? 6.735 7.762 3.507 1.00 93.56 93 ILE A O 1
ATOM 751 N N . ALA A 1 94 ? 6.417 5.547 3.348 1.00 90.38 94 ALA A N 1
ATOM 752 C CA . ALA A 1 94 ? 7.799 5.186 3.083 1.00 90.38 94 ALA A CA 1
ATOM 753 C C . ALA A 1 94 ? 8.024 5.185 1.565 1.00 90.38 94 ALA A C 1
ATOM 755 O O . ALA A 1 94 ? 7.909 4.144 0.916 1.00 90.38 94 ALA A O 1
ATOM 756 N N . ASP A 1 95 ? 8.275 6.370 1.002 1.00 82.00 95 ASP A N 1
ATOM 757 C CA . ASP A 1 95 ? 8.490 6.570 -0.437 1.00 82.00 95 ASP A CA 1
ATOM 758 C C . ASP A 1 95 ? 9.878 7.120 -0.810 1.00 82.00 95 ASP A C 1
ATOM 760 O O . ASP A 1 95 ? 10.294 6.992 -1.960 1.00 82.00 95 ASP A O 1
ATOM 764 N N . GLN A 1 96 ? 10.624 7.684 0.146 1.00 74.88 96 GLN A N 1
ATOM 765 C CA . GLN A 1 96 ? 11.974 8.216 -0.089 1.00 74.88 96 GLN A CA 1
ATOM 766 C C . GLN A 1 96 ? 12.963 7.128 -0.535 1.00 74.88 96 GLN A C 1
ATOM 768 O O . GLN A 1 96 ? 13.883 7.410 -1.296 1.00 74.88 96 GLN A O 1
ATOM 773 N N . GLU A 1 97 ? 12.726 5.881 -0.123 1.00 73.44 97 GLU A N 1
ATOM 774 C CA . GLU A 1 97 ? 13.495 4.692 -0.517 1.00 73.44 97 GLU A CA 1
ATOM 775 C C . GLU A 1 97 ? 12.636 3.703 -1.322 1.00 73.44 97 GLU A C 1
ATOM 777 O O . GLU A 1 97 ? 12.815 2.486 -1.244 1.00 73.44 97 GLU A O 1
ATOM 782 N N . ALA A 1 98 ? 11.646 4.211 -2.065 1.00 79.44 98 ALA A N 1
ATOM 783 C CA . ALA A 1 98 ? 10.709 3.357 -2.782 1.00 79.44 98 ALA A CA 1
ATOM 784 C C . ALA A 1 98 ? 11.433 2.413 -3.756 1.00 79.44 98 ALA A C 1
ATOM 786 O O . ALA A 1 98 ? 12.273 2.818 -4.565 1.00 79.44 98 ALA A O 1
ATOM 787 N N . VAL A 1 99 ? 11.079 1.129 -3.693 1.00 83.38 99 VAL A N 1
ATOM 788 C CA . VAL A 1 99 ? 11.763 0.093 -4.467 1.00 83.38 99 VAL A CA 1
ATOM 789 C C . VAL A 1 99 ? 11.280 0.155 -5.908 1.00 83.38 99 VAL A C 1
ATOM 791 O O . VAL A 1 99 ? 10.126 -0.163 -6.213 1.00 83.38 99 VAL A O 1
ATOM 794 N N . GLN A 1 100 ? 12.175 0.545 -6.813 1.00 90.19 100 GLN A N 1
ATOM 795 C CA . GLN A 1 100 ? 11.922 0.441 -8.241 1.00 90.19 100 GLN A CA 1
ATOM 796 C C . GLN A 1 100 ? 12.036 -1.022 -8.685 1.00 90.19 100 GLN A C 1
ATOM 798 O O . GLN A 1 100 ? 13.039 -1.685 -8.432 1.00 90.19 100 GLN A O 1
ATOM 803 N N . VAL A 1 101 ? 11.022 -1.507 -9.395 1.00 90.69 101 VAL A N 1
ATOM 804 C CA . VAL A 1 101 ? 10.967 -2.859 -9.958 1.00 90.69 101 VAL A CA 1
ATOM 805 C C . VAL A 1 101 ? 10.912 -2.794 -11.483 1.00 90.69 101 VAL A C 1
ATOM 807 O O . VAL A 1 101 ? 10.115 -2.042 -12.049 1.00 90.69 101 VAL A O 1
ATOM 810 N N . ASP A 1 102 ? 11.743 -3.578 -12.175 1.00 93.62 102 ASP A N 1
ATOM 811 C CA . ASP A 1 102 ? 11.666 -3.761 -13.630 1.00 93.62 102 ASP A CA 1
ATOM 812 C C . ASP A 1 102 ? 11.355 -5.226 -13.957 1.00 93.62 102 ASP A C 1
ATOM 814 O O . ASP A 1 102 ? 12.235 -6.079 -13.970 1.00 93.62 102 ASP A O 1
ATOM 818 N N . LEU A 1 103 ? 10.096 -5.523 -14.282 1.00 92.81 103 LEU A N 1
ATOM 819 C CA . LEU A 1 103 ? 9.586 -6.864 -14.589 1.00 92.81 103 LEU A CA 1
ATOM 820 C C . LEU A 1 103 ? 10.241 -7.514 -15.819 1.00 92.81 103 LEU A C 1
ATOM 822 O O . LEU A 1 103 ? 10.021 -8.697 -16.070 1.00 92.81 103 LEU A O 1
ATOM 826 N N . ARG A 1 104 ? 11.045 -6.776 -16.598 1.00 95.12 104 ARG A N 1
ATOM 827 C CA . ARG A 1 104 ? 11.890 -7.366 -17.654 1.00 95.12 104 ARG A CA 1
ATOM 828 C C . ARG A 1 104 ? 13.061 -8.147 -17.065 1.00 95.12 104 ARG A C 1
ATOM 830 O O . ARG A 1 104 ? 13.608 -9.016 -17.739 1.00 95.12 104 ARG A O 1
ATOM 837 N N . LYS A 1 105 ? 13.466 -7.829 -15.833 1.00 96.62 105 LYS A N 1
ATOM 838 C CA . LYS A 1 105 ? 14.483 -8.566 -15.090 1.00 96.62 105 LYS A CA 1
ATOM 839 C C . LYS A 1 105 ? 13.803 -9.735 -14.370 1.00 96.62 105 LYS A C 1
ATOM 841 O O . LYS A 1 105 ? 12.871 -9.511 -13.596 1.00 96.62 105 LYS A O 1
ATOM 846 N N . PRO A 1 106 ? 14.267 -10.981 -14.567 1.00 97.06 106 PRO A N 1
ATOM 847 C CA . PRO A 1 106 ? 13.616 -12.152 -13.980 1.00 97.06 106 PRO A CA 1
ATOM 848 C C . PRO A 1 106 ? 13.634 -12.127 -12.446 1.00 97.06 106 PRO A C 1
ATOM 850 O O . PRO A 1 106 ? 12.683 -12.583 -11.818 1.00 97.06 106 PRO A O 1
ATOM 853 N N . LEU A 1 107 ? 14.680 -11.552 -11.843 1.00 96.38 107 LEU A N 1
ATOM 854 C CA . LEU A 1 107 ? 14.789 -11.421 -10.391 1.00 96.38 107 LEU A CA 1
ATOM 855 C C . LEU A 1 107 ? 13.743 -10.453 -9.818 1.00 96.38 107 LEU A C 1
ATOM 857 O O . LEU A 1 107 ? 13.073 -10.789 -8.848 1.00 96.38 107 LEU A O 1
ATOM 861 N N . ASP A 1 108 ? 13.541 -9.293 -10.446 1.00 95.06 108 ASP A N 1
ATOM 862 C CA . ASP A 1 108 ? 12.533 -8.318 -10.012 1.00 95.06 108 ASP A CA 1
ATOM 863 C C . ASP A 1 108 ? 11.115 -8.869 -10.201 1.00 95.06 108 ASP A C 1
ATOM 865 O O . ASP A 1 108 ? 10.255 -8.683 -9.342 1.00 95.06 108 ASP A O 1
ATOM 869 N N . ALA A 1 109 ? 10.873 -9.602 -11.294 1.00 94.94 109 ALA A N 1
ATOM 870 C CA . ALA A 1 109 ? 9.606 -10.292 -11.516 1.00 94.94 109 ALA A CA 1
ATOM 871 C C . ALA A 1 109 ? 9.333 -11.347 -10.429 1.00 94.94 109 ALA A C 1
ATOM 873 O O . ALA A 1 109 ? 8.221 -11.412 -9.900 1.00 94.94 109 ALA A O 1
ATOM 874 N N . LEU A 1 110 ? 10.349 -12.133 -10.052 1.00 96.19 110 LEU A N 1
ATOM 875 C CA . LEU A 1 110 ? 10.256 -13.100 -8.959 1.00 96.19 110 LEU A CA 1
ATOM 876 C C . LEU A 1 110 ? 10.012 -12.411 -7.609 1.00 96.19 110 LEU A C 1
ATOM 878 O O . LEU A 1 110 ? 9.147 -12.852 -6.852 1.00 96.19 110 LEU A O 1
ATOM 882 N N . ASN A 1 111 ? 10.723 -11.321 -7.319 1.00 94.50 111 ASN A N 1
ATOM 883 C CA . ASN A 1 111 ? 10.545 -10.541 -6.094 1.00 94.50 111 ASN A CA 1
ATOM 884 C C . ASN A 1 111 ? 9.133 -9.953 -6.011 1.00 94.50 111 ASN A C 1
ATOM 886 O O . ASN A 1 111 ? 8.484 -10.073 -4.976 1.00 94.50 111 ASN A O 1
ATOM 890 N N . MET A 1 112 ? 8.616 -9.397 -7.111 1.00 94.25 112 MET A N 1
ATOM 891 C CA . MET A 1 112 ? 7.254 -8.867 -7.174 1.00 94.25 112 MET A CA 1
ATOM 892 C C . MET A 1 112 ? 6.203 -9.969 -6.981 1.00 94.25 112 MET A C 1
ATOM 894 O O . MET A 1 112 ? 5.255 -9.797 -6.215 1.00 94.25 112 MET A O 1
ATOM 898 N N . ALA A 1 113 ? 6.374 -11.122 -7.633 1.00 95.31 113 ALA A N 1
ATOM 899 C CA . ALA A 1 113 ? 5.481 -12.266 -7.455 1.00 95.31 113 ALA A CA 1
ATOM 900 C C . ALA A 1 113 ? 5.502 -12.779 -6.006 1.00 95.31 113 ALA A C 1
ATOM 902 O O . ALA A 1 113 ? 4.449 -13.042 -5.425 1.00 95.31 113 ALA A O 1
ATOM 903 N N . THR A 1 114 ? 6.691 -12.857 -5.404 1.00 96.12 114 THR A N 1
ATOM 904 C CA . THR A 1 114 ? 6.879 -13.265 -4.005 1.00 96.12 114 THR A CA 1
ATOM 905 C C . THR A 1 114 ? 6.243 -12.265 -3.048 1.00 96.12 114 THR A C 1
ATOM 907 O O . THR A 1 114 ? 5.560 -12.666 -2.111 1.00 96.12 114 THR A O 1
ATOM 910 N N . PHE A 1 115 ? 6.397 -10.968 -3.308 1.00 94.31 115 PHE A N 1
ATOM 911 C CA . PHE A 1 115 ? 5.752 -9.905 -2.547 1.00 94.31 115 PHE A CA 1
ATOM 912 C C . PHE A 1 115 ? 4.223 -10.027 -2.591 1.00 94.31 115 PHE A C 1
ATOM 914 O O . PHE A 1 115 ? 3.584 -10.057 -1.541 1.00 94.31 115 PHE A O 1
ATOM 921 N N . ILE A 1 116 ? 3.627 -10.190 -3.778 1.00 94.25 116 ILE A N 1
ATOM 922 C CA . ILE A 1 116 ? 2.174 -10.392 -3.917 1.00 94.25 116 ILE A CA 1
ATOM 923 C C . ILE A 1 116 ? 1.731 -11.660 -3.176 1.00 94.25 116 ILE A C 1
ATOM 925 O O . ILE A 1 116 ? 0.748 -11.630 -2.434 1.00 94.25 116 ILE A O 1
ATOM 929 N N . ALA A 1 117 ? 2.463 -12.766 -3.329 1.00 96.00 117 ALA A N 1
ATOM 930 C CA . ALA A 1 117 ? 2.173 -14.004 -2.611 1.00 96.00 117 ALA A CA 1
ATOM 931 C C . ALA A 1 117 ? 2.242 -13.801 -1.089 1.00 96.00 117 ALA A C 1
ATOM 933 O O . ALA A 1 117 ? 1.364 -14.267 -0.366 1.00 96.00 117 ALA A O 1
ATOM 934 N N . TYR A 1 118 ? 3.226 -13.047 -0.599 1.00 94.75 118 TYR A N 1
ATOM 935 C CA . TYR A 1 118 ? 3.365 -12.705 0.813 1.00 94.75 118 TYR A CA 1
ATOM 936 C C . TYR A 1 118 ? 2.201 -11.841 1.317 1.00 94.75 118 TYR A C 1
ATOM 938 O O . TYR A 1 118 ? 1.680 -12.088 2.407 1.00 94.75 118 TYR A O 1
ATOM 946 N N . LEU A 1 119 ? 1.713 -10.886 0.515 1.00 93.31 119 LEU A N 1
ATOM 947 C CA . LEU A 1 119 ? 0.513 -10.121 0.860 1.00 93.31 119 LEU A CA 1
ATOM 948 C C . LEU A 1 119 ? -0.707 -11.032 1.040 1.00 93.31 119 LEU A C 1
ATOM 950 O O . LEU A 1 119 ? -1.435 -10.902 2.023 1.00 93.31 119 LEU A O 1
ATOM 954 N N . VAL A 1 120 ? -0.909 -11.979 0.124 1.00 92.94 120 VAL A N 1
ATOM 955 C CA . VAL A 1 120 ? -2.059 -12.895 0.152 1.00 92.94 120 VAL A CA 1
ATOM 956 C C . VAL A 1 120 ? -1.950 -13.918 1.284 1.00 92.94 120 VAL A C 1
ATOM 958 O O . VAL A 1 120 ? -2.932 -14.174 1.973 1.00 92.94 120 VAL A O 1
ATOM 961 N N . ILE A 1 121 ? -0.771 -14.505 1.496 1.00 95.75 121 ILE A N 1
ATOM 962 C CA . ILE A 1 121 ? -0.581 -15.606 2.453 1.00 95.75 121 ILE A CA 1
ATOM 963 C C . ILE A 1 121 ? -0.410 -15.085 3.882 1.00 95.75 121 ILE A C 1
ATOM 965 O O . ILE A 1 121 ? -0.880 -15.715 4.828 1.00 95.75 121 ILE A O 1
ATOM 969 N N . VAL A 1 122 ? 0.263 -13.945 4.063 1.00 94.06 122 VAL A N 1
ATOM 970 C CA . VAL A 1 122 ? 0.643 -13.446 5.392 1.00 94.06 122 VAL A CA 1
ATOM 971 C C . VAL A 1 122 ? -0.183 -12.237 5.803 1.00 94.06 122 VAL A C 1
ATOM 973 O O . VAL A 1 122 ? -0.747 -12.235 6.898 1.00 94.06 122 VAL A O 1
ATOM 976 N N . HIS A 1 123 ? -0.285 -11.211 4.956 1.00 91.12 123 HIS A N 1
ATOM 977 C CA . HIS A 1 123 ? -0.974 -9.978 5.348 1.00 91.12 123 HIS A CA 1
ATOM 978 C C . HIS A 1 123 ? -2.498 -10.123 5.353 1.00 91.12 123 HIS A C 1
ATOM 980 O O . HIS A 1 123 ? -3.129 -9.675 6.310 1.00 91.12 123 HIS A O 1
ATOM 986 N N . ALA A 1 124 ? -3.090 -10.787 4.356 1.00 90.25 124 ALA A N 1
ATOM 987 C CA . ALA A 1 124 ? -4.544 -10.937 4.270 1.00 90.25 124 ALA A CA 1
ATOM 988 C C . ALA A 1 124 ? -5.156 -11.681 5.472 1.00 90.25 124 ALA A C 1
ATOM 990 O O . ALA A 1 124 ? -6.095 -11.153 6.073 1.00 90.25 124 ALA A O 1
ATOM 991 N N . PRO A 1 125 ? -4.605 -12.815 5.947 1.00 90.81 125 PRO A N 1
ATOM 992 C CA . PRO A 1 125 ? -5.139 -13.457 7.145 1.00 90.81 125 PRO A CA 1
ATOM 993 C C . PRO A 1 125 ? -4.902 -12.633 8.416 1.00 90.81 125 PRO A C 1
ATOM 995 O O . PRO A 1 125 ? -5.718 -12.667 9.334 1.00 90.81 125 PRO A O 1
ATOM 998 N N . ARG A 1 126 ? -3.793 -11.884 8.499 1.00 90.19 126 ARG A N 1
ATOM 999 C CA . ARG A 1 126 ? -3.495 -11.030 9.661 1.00 90.19 126 ARG A CA 1
ATOM 1000 C C . ARG A 1 126 ? -4.468 -9.866 9.771 1.00 90.19 126 ARG A C 1
ATOM 1002 O O . ARG A 1 126 ? -4.993 -9.637 10.856 1.00 90.19 126 ARG A O 1
ATOM 1009 N N . ILE A 1 127 ? -4.731 -9.161 8.671 1.00 86.62 127 ILE A N 1
ATOM 1010 C CA . ILE A 1 127 ? -5.695 -8.061 8.687 1.00 86.62 127 ILE A CA 1
ATOM 1011 C C . ILE A 1 127 ? -7.107 -8.585 8.949 1.00 86.62 127 ILE A C 1
ATOM 1013 O O . ILE A 1 127 ? -7.832 -7.989 9.734 1.00 86.62 127 ILE A O 1
ATOM 1017 N N . GLN A 1 128 ? -7.468 -9.747 8.398 1.00 85.06 128 GLN A N 1
ATOM 1018 C CA . GLN A 1 128 ? -8.751 -10.374 8.698 1.00 85.06 128 GLN A CA 1
ATOM 1019 C C . GLN A 1 128 ? -8.901 -10.645 10.202 1.00 85.06 128 GLN A C 1
ATOM 1021 O O . GLN A 1 128 ? -9.890 -10.223 10.794 1.00 85.06 128 GLN A O 1
ATOM 1026 N N . LYS A 1 129 ? -7.898 -11.262 10.840 1.00 84.44 129 LYS A N 1
ATOM 1027 C CA . LYS A 1 129 ? -7.903 -11.513 12.292 1.00 84.44 129 LYS A CA 1
ATOM 1028 C C . LYS A 1 129 ? -7.980 -10.229 13.116 1.00 84.44 129 LYS A C 1
ATOM 1030 O O . LYS A 1 129 ? -8.699 -10.193 14.108 1.00 84.44 129 LYS A O 1
ATOM 1035 N N . LEU A 1 130 ? -7.265 -9.176 12.709 1.00 81.06 130 LEU A N 1
ATOM 1036 C CA . LEU A 1 130 ? -7.338 -7.872 13.374 1.00 81.06 130 LEU A CA 1
ATOM 1037 C C . LEU A 1 130 ? -8.764 -7.317 13.327 1.00 81.06 130 LEU A C 1
ATOM 1039 O O . LEU A 1 130 ? -9.305 -6.921 14.353 1.00 81.06 130 LEU A O 1
ATOM 1043 N N . PHE A 1 131 ? -9.418 -7.369 12.172 1.00 79.56 131 PHE A N 1
ATOM 1044 C CA . PHE A 1 131 ? -10.792 -6.893 12.038 1.00 79.56 131 PHE A CA 1
ATOM 1045 C C . PHE A 1 131 ? -11.815 -7.791 12.741 1.00 79.56 131 PHE A C 1
ATOM 1047 O O . PHE A 1 131 ? -12.792 -7.283 13.283 1.00 79.56 131 PHE A O 1
ATOM 1054 N N . GLU A 1 132 ? -11.590 -9.104 12.787 1.00 77.56 132 GLU A N 1
ATOM 1055 C CA . GLU A 1 132 ? -12.389 -10.019 13.606 1.00 77.56 132 GLU A CA 1
ATOM 1056 C C . GLU A 1 132 ? -12.255 -9.674 15.096 1.00 77.56 132 GLU A C 1
ATOM 1058 O O . GLU A 1 132 ? -13.268 -9.616 15.789 1.00 77.56 132 GLU A O 1
ATOM 1063 N N . SER A 1 133 ? -11.050 -9.344 15.573 1.00 71.69 133 SER A N 1
ATOM 1064 C CA . SER A 1 133 ? -10.829 -8.928 16.968 1.00 71.69 133 SER A CA 1
ATOM 1065 C C . SER A 1 133 ? -11.438 -7.564 17.302 1.00 71.69 133 SER A C 1
ATOM 1067 O O . SER A 1 133 ? -11.907 -7.350 18.412 1.00 71.69 133 SER A O 1
ATOM 1069 N N . VAL A 1 134 ? -11.497 -6.658 16.325 1.00 67.00 134 VAL A N 1
ATOM 1070 C CA . VAL A 1 134 ? -12.155 -5.349 16.452 1.00 67.00 134 VAL A CA 1
ATOM 1071 C C . VAL A 1 134 ? -13.681 -5.464 16.362 1.00 67.00 134 VAL A C 1
ATOM 1073 O O . VAL A 1 134 ? -14.398 -4.583 16.830 1.00 67.00 134 VAL A O 1
ATOM 1076 N N . SER A 1 135 ? -14.209 -6.538 15.764 1.00 55.31 135 SER A N 1
ATOM 1077 C CA . SER A 1 135 ? -15.653 -6.727 15.565 1.00 55.31 135 SER A CA 1
ATOM 1078 C C . SER A 1 135 ? -16.456 -6.961 16.852 1.00 55.31 135 SER A C 1
ATOM 1080 O O . SER A 1 135 ? -17.691 -6.987 16.800 1.00 55.31 135 SER A O 1
ATOM 1082 N N . GLU A 1 136 ? -15.793 -7.006 18.010 1.00 54.75 136 GLU A N 1
ATOM 1083 C CA . GLU A 1 136 ? -16.374 -6.571 19.285 1.00 54.75 136 GLU A CA 1
ATOM 1084 C C . GLU A 1 136 ? -16.543 -5.041 19.259 1.00 54.75 136 GLU A C 1
ATOM 1086 O O . GLU A 1 136 ? -15.875 -4.289 19.961 1.00 54.75 136 GLU A O 1
ATOM 1091 N N . VAL A 1 137 ? -17.400 -4.574 18.347 1.00 53.72 137 VAL A N 1
ATOM 1092 C CA . VAL A 1 137 ? -17.708 -3.158 18.159 1.00 53.72 137 VAL A CA 1
ATOM 1093 C C . VAL A 1 137 ? -18.247 -2.626 19.480 1.00 53.72 137 VAL A C 1
ATOM 1095 O O . VAL A 1 137 ? -19.312 -3.061 19.915 1.00 53.72 137 VAL A O 1
ATOM 1098 N N . ASP A 1 138 ? -17.513 -1.689 20.077 1.00 52.03 138 ASP A N 1
ATOM 1099 C CA . ASP A 1 138 ? -17.964 -0.890 21.212 1.00 52.03 138 ASP A CA 1
ATOM 1100 C C . ASP A 1 138 ? -19.377 -0.360 20.915 1.00 52.03 138 ASP A C 1
ATOM 1102 O O . ASP A 1 138 ? -19.630 0.168 19.822 1.00 52.03 138 ASP A O 1
ATOM 1106 N N . ASP A 1 139 ? -20.317 -0.547 21.846 1.00 55.44 139 ASP A N 1
ATOM 1107 C CA . ASP A 1 139 ? -21.749 -0.288 21.628 1.00 55.44 139 ASP A CA 1
ATOM 1108 C C . ASP A 1 139 ? -22.000 1.143 21.106 1.00 55.44 139 ASP A C 1
ATOM 1110 O O . ASP A 1 139 ? -22.941 1.376 20.346 1.00 55.44 139 ASP A O 1
ATOM 1114 N N . SER A 1 140 ? -21.087 2.072 21.408 1.00 54.59 140 SER A N 1
ATOM 1115 C CA . SER A 1 140 ? -21.046 3.461 20.938 1.00 54.59 140 SER A CA 1
ATOM 1116 C C . SER A 1 140 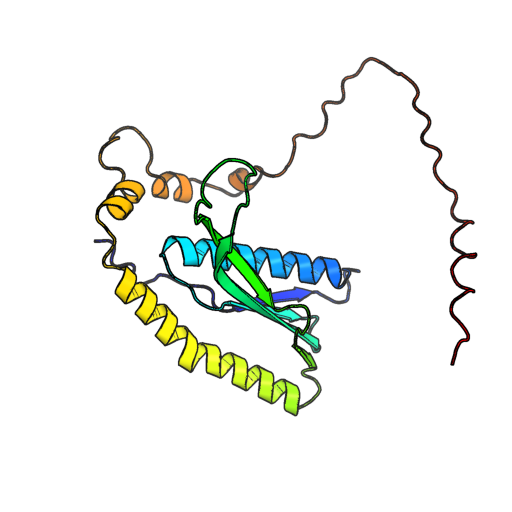? -20.919 3.626 19.408 1.00 54.59 140 SER A C 1
ATOM 1118 O O . SER A 1 140 ? -21.595 4.468 18.810 1.00 54.59 140 SER A O 1
ATOM 1120 N N . VAL A 1 141 ? -20.102 2.810 18.731 1.00 54.31 141 VAL A N 1
ATOM 1121 C CA . VAL A 1 141 ? -19.882 2.877 17.271 1.00 54.31 141 VAL A CA 1
ATOM 1122 C C . VAL A 1 141 ? -21.019 2.182 16.525 1.00 54.31 141 VAL A C 1
ATOM 1124 O O . VAL A 1 141 ? -21.476 2.660 15.481 1.00 54.31 141 VAL A O 1
ATOM 1127 N N . ALA A 1 142 ? -21.522 1.076 17.080 1.00 53.19 142 ALA A N 1
ATOM 1128 C CA . ALA A 1 142 ? -22.736 0.435 16.588 1.00 53.19 142 ALA A CA 1
ATOM 1129 C C . ALA A 1 142 ? -23.935 1.388 16.697 1.00 53.19 142 ALA A C 1
ATOM 1131 O O . ALA A 1 142 ? -24.764 1.432 15.788 1.00 53.19 142 ALA A O 1
ATOM 1132 N N . GLU A 1 143 ? -23.996 2.179 17.766 1.00 56.16 143 GLU A N 1
ATOM 1133 C CA . GLU A 1 143 ? -25.021 3.191 17.970 1.00 56.16 143 GLU A CA 1
ATOM 1134 C C . GLU A 1 143 ? -24.881 4.378 17.009 1.00 56.16 143 GLU A C 1
ATOM 1136 O O . GLU A 1 143 ? -25.888 4.793 16.456 1.00 56.16 143 GLU A O 1
ATOM 1141 N N . TYR A 1 144 ? -23.672 4.859 16.699 1.00 55.75 144 TYR A N 1
ATOM 1142 C CA . TYR A 1 144 ? -23.467 5.910 15.688 1.00 55.75 144 TYR A CA 1
ATOM 1143 C C . TYR A 1 144 ? -23.833 5.457 14.261 1.00 55.75 144 TYR A C 1
ATOM 1145 O O . TYR A 1 144 ? -24.510 6.168 13.518 1.00 55.75 144 TYR A O 1
ATOM 1153 N N . LEU A 1 145 ? -23.420 4.249 13.861 1.00 50.47 145 LEU A N 1
ATOM 1154 C CA . LEU A 1 145 ? -23.699 3.720 12.517 1.00 50.47 145 LEU A CA 1
ATOM 1155 C C . LEU A 1 145 ? -25.173 3.342 12.315 1.00 50.47 145 LEU A C 1
ATOM 1157 O O . LEU A 1 145 ? -25.664 3.341 11.181 1.00 50.47 145 LEU A O 1
ATOM 1161 N N . LEU A 1 146 ? -25.867 2.996 13.401 1.00 55.50 146 LEU A N 1
ATOM 1162 C CA . LEU A 1 146 ? -27.269 2.588 13.388 1.00 55.50 146 LEU A CA 1
ATOM 1163 C C . LEU A 1 146 ? -28.219 3.656 13.933 1.00 55.50 146 LEU A C 1
ATOM 1165 O O . LEU A 1 146 ? -29.396 3.317 14.035 1.00 55.50 146 LEU A O 1
ATOM 1169 N N . ASP A 1 147 ? -27.719 4.859 14.271 1.00 50.72 147 ASP A N 1
ATOM 1170 C CA . ASP A 1 147 ? -28.362 5.908 15.089 1.00 50.72 147 ASP A CA 1
ATOM 1171 C C . ASP A 1 147 ? -29.859 5.676 15.290 1.00 50.72 147 ASP A C 1
ATOM 1173 O O . ASP A 1 147 ? -30.715 6.131 14.534 1.00 50.72 147 ASP A O 1
ATOM 1177 N N . ARG A 1 148 ? -30.170 4.864 16.306 1.00 51.69 148 ARG A N 1
ATOM 1178 C CA . ARG A 1 148 ? -31.548 4.462 16.612 1.00 51.69 148 ARG A CA 1
ATOM 1179 C C . ARG A 1 148 ? -32.302 5.558 17.361 1.00 51.69 148 ARG A C 1
ATOM 1181 O O . ARG A 1 148 ? -33.496 5.389 17.615 1.00 51.69 148 ARG A O 1
ATOM 1188 N N . ARG A 1 149 ? -31.618 6.638 17.757 1.00 52.94 149 ARG A N 1
ATOM 1189 C CA . ARG A 1 149 ? -32.186 7.718 18.572 1.00 52.94 149 ARG A CA 1
ATOM 1190 C C . ARG A 1 149 ? -32.927 8.734 17.708 1.00 52.94 149 ARG A C 1
ATOM 1192 O O . ARG A 1 149 ? -33.930 9.284 18.154 1.00 52.94 149 ARG A O 1
ATOM 1199 N N . THR A 1 150 ? -32.501 8.933 16.465 1.00 52.78 150 THR A N 1
ATOM 1200 C CA . THR A 1 150 ? -33.128 9.857 15.516 1.00 52.78 150 THR A CA 1
ATOM 1201 C C . THR A 1 150 ? -33.975 9.094 14.493 1.00 52.78 150 THR A C 1
ATOM 1203 O O . THR A 1 150 ? -33.567 8.848 13.365 1.00 52.78 150 THR A O 1
ATOM 1206 N N . LYS A 1 151 ? -35.208 8.720 14.868 1.00 56.94 151 LYS A N 1
ATOM 1207 C CA . LYS A 1 151 ? -36.147 8.006 13.970 1.00 56.94 151 LYS A CA 1
ATOM 1208 C C . LYS A 1 151 ? -36.430 8.724 12.637 1.00 56.94 151 LYS A C 1
ATOM 1210 O O . LYS A 1 151 ? -36.876 8.068 11.699 1.00 56.94 151 LYS A O 1
ATOM 1215 N N . ASP A 1 152 ? -36.137 10.021 12.551 1.00 62.03 152 ASP A N 1
ATOM 1216 C CA . ASP A 1 152 ? -36.490 10.879 11.416 1.00 62.03 152 ASP A CA 1
ATOM 1217 C C . ASP A 1 152 ? -35.293 11.316 10.550 1.00 62.03 152 ASP A C 1
ATOM 1219 O O . ASP A 1 152 ? -35.492 11.923 9.496 1.00 62.03 152 ASP A O 1
ATOM 1223 N N . LEU A 1 153 ? -34.049 11.007 10.945 1.00 58.38 153 LEU A N 1
ATOM 1224 C CA . LEU A 1 153 ? -32.851 11.359 10.174 1.00 58.38 153 LEU A CA 1
ATOM 1225 C C . LEU A 1 153 ? -32.259 10.117 9.492 1.00 58.38 153 LEU A C 1
ATOM 1227 O O . LEU A 1 153 ? -32.184 9.047 10.095 1.00 58.38 153 LEU A O 1
ATOM 1231 N N . PRO A 1 154 ? -31.838 10.221 8.218 1.00 68.12 154 PRO A N 1
ATOM 1232 C CA . PRO A 1 154 ? -31.228 9.097 7.530 1.00 68.12 154 PRO A CA 1
ATOM 1233 C C . PRO A 1 154 ? -29.893 8.746 8.187 1.00 68.12 154 PRO A C 1
ATOM 1235 O O . PRO A 1 154 ? -29.042 9.615 8.376 1.00 68.12 154 PRO A O 1
ATOM 1238 N N . THR A 1 155 ? -29.686 7.464 8.492 1.00 66.62 155 THR A N 1
ATOM 1239 C CA . THR A 1 155 ? -28.419 7.021 9.087 1.00 66.62 155 THR A CA 1
ATOM 1240 C C . THR A 1 155 ? -27.252 7.306 8.134 1.00 66.62 155 THR A C 1
ATOM 1242 O O . THR A 1 155 ? -27.450 7.298 6.911 1.00 66.62 155 THR A O 1
ATOM 1245 N N . PRO A 1 156 ? -26.013 7.486 8.628 1.00 64.31 156 PRO A N 1
ATOM 1246 C CA . PRO A 1 156 ? -24.843 7.679 7.765 1.00 64.31 156 PRO A CA 1
ATOM 1247 C C . PRO A 1 156 ? -24.719 6.606 6.668 1.00 64.31 156 PRO A C 1
ATOM 1249 O O . PRO A 1 156 ? -24.374 6.904 5.525 1.00 64.31 156 PRO A O 1
ATOM 1252 N N . LEU A 1 157 ? -25.106 5.362 6.974 1.00 56.69 157 LEU A N 1
ATOM 1253 C CA . LEU A 1 157 ? -25.167 4.263 6.008 1.00 56.69 157 LEU A CA 1
ATOM 1254 C C . LEU A 1 157 ? -26.242 4.467 4.924 1.00 56.69 157 LEU A C 1
ATOM 1256 O O . LEU A 1 157 ? -26.015 4.145 3.758 1.00 56.69 157 LEU A O 1
ATOM 1260 N N . GLN A 1 158 ? -27.422 4.979 5.285 1.00 68.50 158 GLN A N 1
ATOM 1261 C CA . GLN A 1 158 ? -28.487 5.296 4.329 1.00 68.50 158 GLN A CA 1
ATOM 1262 C C . GLN A 1 158 ? -28.116 6.484 3.442 1.00 68.50 158 GLN A C 1
ATOM 1264 O O . GLN A 1 158 ? -28.415 6.454 2.251 1.00 68.50 158 GLN A O 1
ATOM 1269 N N . ILE A 1 159 ? -27.443 7.494 4.000 1.00 75.06 159 ILE A N 1
ATOM 1270 C CA . ILE A 1 159 ? -26.892 8.616 3.234 1.00 75.06 159 ILE A CA 1
ATOM 1271 C C . ILE A 1 159 ? -25.879 8.077 2.224 1.00 75.06 159 ILE A C 1
ATOM 1273 O O . ILE A 1 159 ? -26.035 8.310 1.030 1.00 75.06 159 ILE A O 1
ATOM 1277 N N . ALA A 1 160 ? -24.919 7.259 2.668 1.00 66.62 160 ALA A N 1
ATOM 1278 C CA . ALA A 1 160 ? -23.899 6.689 1.793 1.00 66.62 160 ALA A CA 1
ATOM 1279 C C . ALA A 1 160 ? -24.466 5.838 0.651 1.00 66.62 160 ALA A C 1
ATOM 1281 O O . ALA A 1 160 ? -23.976 5.912 -0.470 1.00 66.62 160 ALA A O 1
ATOM 1282 N N . ARG A 1 161 ? -25.536 5.076 0.901 1.00 69.06 161 ARG A N 1
ATOM 1283 C CA . ARG A 1 161 ? -26.229 4.297 -0.139 1.00 69.06 161 ARG A CA 1
ATOM 1284 C C . ARG A 1 161 ? -27.053 5.146 -1.106 1.00 69.06 161 ARG A C 1
ATOM 1286 O O . ARG A 1 161 ? -27.336 4.683 -2.206 1.00 69.06 161 ARG A O 1
ATOM 1293 N N . LYS A 1 162 ? -27.477 6.341 -0.688 1.00 76.56 162 LYS A N 1
ATOM 1294 C CA . LYS A 1 162 ? -28.196 7.305 -1.533 1.00 76.56 162 LYS A CA 1
ATOM 1295 C C . LYS A 1 162 ? -27.252 8.198 -2.337 1.00 76.56 162 LYS A C 1
ATOM 1297 O O . LYS A 1 162 ? -27.715 8.810 -3.295 1.00 76.56 162 LYS A O 1
ATOM 1302 N N . MET A 1 163 ? -25.969 8.262 -1.970 1.00 73.69 163 MET A N 1
ATOM 1303 C CA . MET A 1 163 ? -24.980 9.027 -2.721 1.00 73.69 163 MET A CA 1
ATOM 1304 C C . MET A 1 163 ? -24.799 8.437 -4.122 1.00 73.69 163 MET A C 1
ATOM 1306 O O . MET A 1 163 ? -24.547 7.243 -4.290 1.00 73.69 163 MET A O 1
ATOM 1310 N N . GLY A 1 164 ? -24.924 9.292 -5.131 1.00 76.38 164 GLY A N 1
ATOM 1311 C CA . GLY A 1 164 ? -24.685 8.970 -6.530 1.00 76.38 164 GLY A CA 1
ATOM 1312 C C . GLY A 1 164 ? -23.438 9.672 -7.083 1.00 76.38 164 GLY A C 1
ATOM 1313 O O . GLY A 1 164 ? -22.755 10.414 -6.383 1.00 76.38 164 GLY A O 1
ATOM 1314 N N . PRO A 1 165 ? -23.132 9.506 -8.380 1.00 70.00 165 PRO A N 1
ATOM 1315 C CA . PRO A 1 165 ? -22.006 10.192 -9.026 1.00 70.00 165 PRO A CA 1
ATOM 1316 C C . PRO A 1 165 ? -22.125 11.728 -9.041 1.00 70.00 165 PRO A C 1
ATOM 1318 O O . PRO A 1 165 ? -21.119 12.428 -9.149 1.00 70.00 165 PRO A O 1
ATOM 1321 N N . ALA A 1 166 ? -23.351 12.262 -8.957 1.00 72.44 166 ALA A N 1
ATOM 1322 C CA . ALA A 1 166 ? -23.600 13.699 -8.810 1.00 72.44 166 ALA A CA 1
ATOM 1323 C C . ALA A 1 166 ? -23.154 14.216 -7.436 1.00 72.44 166 ALA A C 1
ATOM 1325 O O . ALA A 1 166 ? -22.636 15.331 -7.375 1.00 72.44 166 ALA A O 1
ATOM 1326 N N . ASP A 1 167 ? -23.287 13.340 -6.429 1.00 71.50 167 ASP A N 1
ATOM 1327 C CA . ASP A 1 167 ? -22.632 13.304 -5.127 1.00 71.50 167 ASP A CA 1
ATOM 1328 C C . ASP A 1 167 ? -21.269 13.960 -5.211 1.00 71.50 167 ASP A C 1
ATOM 1330 O O . ASP A 1 167 ? -21.137 15.139 -4.933 1.00 71.50 167 ASP A O 1
ATOM 1334 N N . GLY A 1 168 ? -20.275 13.215 -5.701 1.00 59.56 168 GLY A N 1
ATOM 1335 C CA . GLY A 1 168 ? -18.836 13.517 -5.647 1.00 59.56 168 GLY A CA 1
ATOM 1336 C C . GLY A 1 168 ? -18.328 14.817 -6.295 1.00 59.56 168 GLY A C 1
ATOM 1337 O O . GLY A 1 168 ? -17.122 14.986 -6.461 1.00 59.56 168 GLY A O 1
ATOM 1338 N N . LYS A 1 169 ? -19.196 15.765 -6.658 1.00 59.88 169 LYS A N 1
ATOM 1339 C CA . LYS A 1 169 ? -18.829 17.124 -7.081 1.00 59.88 169 LYS A CA 1
ATOM 1340 C C . LYS A 1 169 ? -18.408 18.041 -5.922 1.00 59.88 169 LYS A C 1
ATOM 1342 O O . LYS A 1 169 ? -18.105 19.200 -6.192 1.00 59.88 169 LYS A O 1
ATOM 1347 N N . TRP A 1 170 ? -18.320 17.547 -4.681 1.00 55.28 170 TRP A N 1
ATOM 1348 C CA . TRP A 1 170 ? -17.969 18.328 -3.476 1.00 55.28 170 TRP A CA 1
ATOM 1349 C C . TRP A 1 170 ? -16.649 19.105 -3.610 1.00 55.28 170 TRP A C 1
ATOM 1351 O O . TRP A 1 170 ? -16.470 20.136 -2.973 1.00 55.28 170 TRP A O 1
ATOM 1361 N N . HIS A 1 171 ? -15.731 18.619 -4.454 1.00 48.66 171 HIS A N 1
ATOM 1362 C CA . HIS A 1 171 ? -14.408 19.212 -4.675 1.00 48.66 171 HIS A CA 1
ATOM 1363 C C . HIS A 1 171 ? -14.319 20.149 -5.883 1.00 48.66 171 HIS A C 1
ATOM 1365 O O . HIS A 1 171 ? -13.273 20.756 -6.111 1.00 48.66 171 HIS A O 1
ATOM 1371 N N . LYS A 1 172 ? -15.382 20.292 -6.682 1.00 45.94 172 LYS A N 1
ATOM 1372 C CA . LYS A 1 172 ? -15.389 21.289 -7.753 1.00 45.94 172 LYS A CA 1
ATOM 1373 C C . LYS A 1 172 ? -15.852 22.598 -7.142 1.00 45.94 172 LYS A C 1
ATOM 1375 O O . LYS A 1 172 ? -17.053 22.799 -6.973 1.00 45.94 172 LYS A O 1
ATOM 1380 N N . GLN A 1 173 ? -14.900 23.477 -6.811 1.00 51.19 173 GLN A N 1
ATOM 1381 C CA . GLN A 1 173 ? -15.238 24.873 -6.549 1.00 51.19 173 GLN A CA 1
ATOM 1382 C C . GLN A 1 173 ? -16.165 25.348 -7.677 1.00 51.19 173 GLN A C 1
ATOM 1384 O O . GLN A 1 173 ? -15.885 25.051 -8.849 1.00 51.19 173 GLN A O 1
ATOM 1389 N N . PRO A 1 174 ? -17.290 26.015 -7.359 1.00 54.19 174 PRO A N 1
ATOM 1390 C CA . PRO A 1 174 ? -18.112 26.602 -8.399 1.00 54.19 174 PRO A CA 1
ATOM 1391 C C . PRO A 1 174 ? -17.202 27.490 -9.257 1.00 54.19 174 PRO A C 1
ATOM 1393 O O . PRO A 1 174 ? -16.335 28.172 -8.700 1.00 54.19 174 PRO A O 1
ATOM 1396 N N . PRO A 1 175 ? -17.336 27.459 -10.597 1.00 53.19 175 PRO A N 1
ATOM 1397 C CA . PRO A 1 175 ? -16.546 28.338 -11.444 1.00 53.19 175 PRO A CA 1
ATOM 1398 C C . PRO A 1 175 ? -16.706 29.769 -10.919 1.00 53.19 175 PRO A C 1
ATOM 1400 O O . PRO A 1 175 ? -17.824 30.128 -10.523 1.00 53.19 175 PRO A O 1
ATOM 1403 N N . PRO A 1 176 ? -15.624 30.569 -10.871 1.00 51.81 176 PRO A N 1
ATOM 1404 C CA . PRO A 1 176 ? -15.711 31.933 -10.378 1.00 51.81 176 PRO A CA 1
ATOM 1405 C C . PRO A 1 176 ? -16.857 32.623 -11.111 1.00 51.81 176 PRO A C 1
ATOM 1407 O O . PRO A 1 176 ? -16.932 32.570 -12.346 1.00 51.81 176 PRO A O 1
ATOM 1410 N N . ARG A 1 177 ? -17.797 33.191 -10.344 1.00 50.53 177 ARG A N 1
ATOM 1411 C CA . ARG A 1 177 ? -18.890 33.981 -10.908 1.00 50.53 177 ARG A CA 1
ATOM 1412 C C . ARG A 1 177 ? -18.243 35.006 -11.829 1.00 50.53 177 ARG A C 1
ATOM 1414 O O . ARG A 1 177 ? -17.431 35.815 -11.389 1.00 50.53 177 ARG A O 1
ATOM 1421 N N . LYS A 1 178 ? -18.564 34.934 -13.123 1.00 48.62 178 LYS A N 1
ATOM 1422 C CA . LYS A 1 178 ? -18.288 36.028 -14.049 1.00 48.62 178 LYS A CA 1
ATOM 1423 C C . LYS A 1 178 ? -19.191 37.171 -13.619 1.00 48.62 178 LYS A C 1
ATOM 1425 O O . LYS A 1 178 ? -20.295 37.316 -14.135 1.00 48.62 178 LYS A O 1
ATOM 1430 N N . ASP A 1 179 ? -18.728 37.947 -12.651 1.00 46.69 179 ASP A N 1
ATOM 1431 C CA . ASP A 1 179 ? -19.303 39.241 -12.357 1.00 46.69 179 ASP A CA 1
ATOM 1432 C C . ASP A 1 179 ? -19.012 40.119 -13.574 1.00 46.69 179 ASP A C 1
ATOM 1434 O O . ASP A 1 179 ? -17.948 40.715 -13.745 1.00 46.69 179 ASP A O 1
ATOM 1438 N N . THR A 1 180 ? -19.965 40.144 -14.500 1.00 52.12 180 THR A N 1
ATOM 1439 C CA . THR A 1 180 ? -20.057 41.190 -15.506 1.00 52.12 180 THR A CA 1
ATOM 1440 C C . THR A 1 180 ? -20.338 42.495 -14.777 1.00 52.12 180 THR A C 1
ATOM 1442 O O . THR A 1 180 ? -21.502 42.828 -14.561 1.00 52.12 180 THR A O 1
ATOM 1445 N N . LYS A 1 181 ? -19.272 43.192 -14.369 1.00 42.25 181 LYS A N 1
ATOM 1446 C CA . LYS A 1 181 ? -19.094 44.656 -14.376 1.00 42.25 181 LYS A CA 1
ATOM 1447 C C . LYS A 1 181 ? -17.914 45.035 -13.481 1.00 42.25 181 LYS A C 1
ATOM 1449 O O . LYS A 1 181 ? -17.970 44.863 -12.272 1.00 42.25 181 LYS A O 1
ATOM 1454 N N . GLY A 1 182 ? -16.888 45.625 -14.091 1.00 36.41 182 GLY A N 1
ATOM 1455 C CA . GLY A 1 182 ? -15.786 46.262 -13.370 1.00 36.41 182 GLY A CA 1
ATOM 1456 C C . GLY A 1 182 ? -14.428 45.898 -13.943 1.00 36.41 182 GLY A C 1
ATOM 1457 O O . GLY A 1 182 ? -13.653 45.190 -13.313 1.00 36.41 182 GLY A O 1
ATOM 1458 N N . ALA A 1 183 ? -14.137 46.375 -15.151 1.00 43.19 183 ALA A N 1
ATOM 1459 C CA . ALA A 1 183 ? -12.779 46.367 -15.665 1.00 43.19 183 ALA A CA 1
ATOM 1460 C C . ALA A 1 183 ? -11.900 47.259 -14.771 1.00 43.19 183 ALA A C 1
ATOM 1462 O O . ALA A 1 183 ? -11.990 48.482 -14.834 1.00 43.19 183 ALA A O 1
ATOM 1463 N N . ALA A 1 184 ? -11.035 46.643 -13.968 1.00 37.25 184 ALA A N 1
ATOM 1464 C CA . ALA A 1 184 ? -9.859 47.290 -13.410 1.00 37.25 184 ALA A CA 1
ATOM 1465 C C . ALA A 1 184 ? -8.634 46.459 -13.803 1.00 37.25 184 ALA A C 1
ATOM 1467 O O . ALA A 1 184 ? -8.458 45.303 -13.429 1.00 37.25 184 ALA A O 1
ATOM 1468 N N . LYS A 1 185 ? -7.845 47.083 -14.666 1.00 45.84 185 LYS A N 1
ATOM 1469 C CA . LYS A 1 185 ? -6.617 46.626 -15.305 1.00 45.84 185 LYS A CA 1
ATOM 1470 C C . LYS A 1 185 ? -5.591 46.218 -14.234 1.00 45.84 185 LYS A C 1
ATOM 1472 O O . LYS A 1 185 ? -5.093 47.079 -13.519 1.00 45.84 185 LYS A O 1
ATOM 1477 N N . ALA A 1 186 ? -5.226 44.941 -14.173 1.00 39.78 186 ALA A N 1
ATOM 1478 C CA . ALA A 1 186 ? -3.992 44.491 -13.535 1.00 39.78 186 ALA A CA 1
ATOM 1479 C C . ALA A 1 186 ? -3.189 43.717 -14.583 1.00 39.78 186 ALA A C 1
ATOM 1481 O O . ALA A 1 186 ? -3.481 42.567 -14.903 1.00 39.78 186 ALA A O 1
ATOM 1482 N N . GLN A 1 187 ? -2.221 44.405 -15.186 1.00 38.84 187 GLN A N 1
ATOM 1483 C CA . GLN A 1 187 ? -1.236 43.806 -16.076 1.00 38.84 187 GLN A CA 1
ATOM 1484 C C . GLN A 1 187 ? -0.379 42.832 -15.263 1.00 38.84 187 GLN A C 1
ATOM 1486 O O . GLN A 1 187 ? 0.429 43.255 -14.439 1.00 38.84 187 GLN A O 1
ATOM 1491 N N . ARG A 1 188 ? -0.526 41.530 -15.513 1.00 38.59 188 ARG A N 1
ATOM 1492 C CA . ARG A 1 188 ? 0.508 40.548 -15.190 1.00 38.59 188 ARG A CA 1
ATOM 1493 C C . ARG A 1 188 ? 1.323 40.365 -16.465 1.00 38.59 188 ARG A C 1
ATOM 1495 O O . ARG A 1 188 ? 0.788 39.890 -17.460 1.00 38.59 188 ARG A O 1
ATOM 1502 N N . LYS A 1 189 ? 2.572 40.839 -16.456 1.00 37.25 189 LYS A N 1
ATOM 1503 C CA . LYS A 1 189 ? 3.543 40.573 -17.523 1.00 37.25 189 LYS A CA 1
ATOM 1504 C C . LYS A 1 189 ? 3.670 39.054 -17.671 1.00 37.25 189 LYS A C 1
ATOM 1506 O O . LYS A 1 189 ? 4.075 38.385 -16.724 1.00 37.25 189 LYS A O 1
ATOM 1511 N N . GLU A 1 190 ? 3.275 38.529 -18.823 1.00 35.00 190 GLU A N 1
ATOM 1512 C CA . GLU A 1 190 ? 3.669 37.197 -19.272 1.00 35.00 190 GLU A CA 1
ATOM 1513 C C . GLU A 1 190 ? 5.153 37.268 -19.643 1.00 35.00 190 GLU A C 1
ATOM 1515 O O . GLU A 1 190 ? 5.558 38.136 -20.417 1.00 35.00 190 GLU A O 1
ATOM 1520 N N . ALA A 1 191 ? 5.968 36.407 -19.034 1.00 36.56 191 ALA A N 1
ATOM 1521 C CA . ALA A 1 191 ? 7.348 36.213 -19.450 1.00 36.56 191 ALA A CA 1
ATOM 1522 C C . ALA A 1 191 ? 7.349 35.482 -20.799 1.00 36.56 191 ALA A C 1
ATOM 1524 O O . ALA A 1 191 ? 6.669 34.468 -20.972 1.00 36.56 191 ALA A O 1
ATOM 1525 N N . THR A 1 192 ? 8.075 36.037 -21.763 1.00 43.12 192 THR A N 1
ATOM 1526 C CA . THR A 1 192 ? 8.259 35.469 -23.099 1.00 43.12 192 THR A CA 1
ATOM 1527 C C . THR A 1 192 ? 9.176 34.236 -23.071 1.00 43.12 192 THR A C 1
ATOM 1529 O O . THR A 1 192 ? 10.047 34.152 -22.208 1.00 43.12 192 THR A O 1
ATOM 1532 N N . PRO A 1 193 ? 9.052 33.300 -24.034 1.00 41.75 193 PRO A N 1
ATOM 1533 C CA . PRO A 1 193 ? 9.790 32.026 -24.068 1.00 41.75 193 PRO A CA 1
ATOM 1534 C C . PRO A 1 193 ? 11.295 32.124 -24.407 1.00 41.75 193 PRO A C 1
ATOM 1536 O O . PRO A 1 193 ? 11.833 31.201 -25.005 1.00 41.75 193 PRO A O 1
ATOM 1539 N N . SER A 1 194 ? 11.978 33.223 -24.072 1.00 46.34 194 SER A N 1
ATOM 1540 C CA . SER A 1 194 ? 13.393 33.457 -24.414 1.00 46.34 194 SER A CA 1
ATOM 1541 C C . SER A 1 194 ? 14.318 33.618 -23.199 1.00 46.34 194 SER A C 1
ATOM 1543 O O . SER A 1 194 ? 15.428 34.110 -23.354 1.00 46.34 194 SER A O 1
ATOM 1545 N N . GLU A 1 195 ? 13.874 33.235 -21.998 1.00 44.81 195 GLU A N 1
ATOM 1546 C CA . GLU A 1 195 ? 14.682 33.289 -20.759 1.00 44.81 195 GLU A CA 1
ATOM 1547 C C . GLU A 1 195 ? 14.968 31.893 -20.160 1.00 44.81 195 GLU A C 1
ATOM 1549 O O . GLU A 1 195 ? 15.549 31.785 -19.085 1.00 44.81 195 GLU A O 1
ATOM 1554 N N . LEU A 1 196 ? 14.582 30.809 -20.849 1.00 45.41 196 LEU A N 1
ATOM 1555 C CA . LEU A 1 196 ? 14.821 29.423 -20.406 1.00 45.41 196 LEU A CA 1
ATOM 1556 C C . LEU A 1 196 ? 16.092 28.783 -20.992 1.00 45.41 196 LEU A C 1
ATOM 1558 O O . LEU A 1 196 ? 16.506 27.740 -20.497 1.00 45.41 196 LEU A O 1
ATOM 1562 N N . ASP A 1 197 ? 16.744 29.421 -21.968 1.00 41.50 197 ASP A N 1
ATOM 1563 C CA . ASP A 1 197 ? 17.999 28.920 -22.558 1.00 41.50 197 ASP A CA 1
ATOM 1564 C C . ASP A 1 197 ? 19.259 29.384 -21.803 1.00 41.50 197 ASP A C 1
ATOM 1566 O O . ASP A 1 197 ? 20.350 28.905 -22.082 1.00 41.50 197 ASP A O 1
ATOM 1570 N N . SER A 1 198 ? 19.139 30.262 -20.801 1.00 43.38 198 SER A N 1
ATOM 1571 C CA . SER A 1 198 ? 20.285 30.767 -20.023 1.00 43.38 198 SER A CA 1
ATOM 1572 C C . SER A 1 198 ? 20.483 30.099 -18.655 1.00 43.38 198 SER A C 1
ATOM 1574 O O . SER A 1 198 ? 21.327 30.542 -17.887 1.00 43.38 198 SER A O 1
ATOM 1576 N N . ILE A 1 199 ? 19.711 29.057 -18.321 1.00 43.34 199 ILE A N 1
ATOM 1577 C CA . ILE A 1 199 ? 19.850 28.300 -17.054 1.00 43.34 199 ILE A CA 1
ATOM 1578 C C . ILE A 1 199 ? 20.399 26.878 -17.309 1.00 43.34 199 ILE A C 1
ATOM 1580 O O . ILE A 1 199 ? 20.697 26.143 -16.374 1.00 43.34 199 ILE A O 1
ATOM 1584 N N . ALA A 1 200 ? 20.584 26.481 -18.574 1.00 41.50 200 ALA A N 1
ATOM 1585 C CA . ALA A 1 200 ? 21.026 25.135 -18.945 1.00 41.50 200 ALA A CA 1
ATOM 1586 C C . ALA A 1 200 ? 22.544 24.986 -19.187 1.00 41.50 200 ALA A C 1
ATOM 1588 O O . ALA A 1 200 ? 22.980 23.876 -19.478 1.00 41.50 200 ALA A O 1
ATOM 1589 N N . GLU A 1 201 ? 23.353 26.043 -19.043 1.00 43.12 201 GLU A N 1
ATOM 1590 C CA . GLU A 1 201 ? 24.813 25.971 -19.267 1.00 43.12 201 GLU A CA 1
ATOM 1591 C C . GLU A 1 201 ? 25.680 26.055 -17.997 1.00 43.12 201 GLU A C 1
ATOM 1593 O O . GLU A 1 201 ? 26.899 26.027 -18.105 1.00 43.12 201 GLU A O 1
ATOM 1598 N N . GLU A 1 202 ? 25.107 26.072 -16.790 1.00 43.75 202 GLU A N 1
ATOM 1599 C CA . GLU A 1 202 ? 25.893 26.192 -15.547 1.00 43.75 202 GLU A CA 1
ATOM 1600 C C . GLU A 1 202 ? 25.686 25.003 -14.592 1.00 43.75 202 GLU A C 1
ATOM 1602 O O . GLU A 1 202 ? 25.444 25.183 -13.407 1.00 43.75 202 GLU A O 1
ATOM 1607 N N . ILE A 1 203 ? 25.735 23.768 -15.113 1.00 41.88 203 ILE A N 1
ATOM 1608 C CA . ILE A 1 203 ? 26.074 22.559 -14.331 1.00 41.88 203 ILE A CA 1
ATOM 1609 C C . ILE A 1 203 ? 26.852 21.600 -15.247 1.00 41.88 203 ILE A C 1
ATOM 1611 O O . ILE A 1 203 ? 26.381 20.525 -15.620 1.00 41.88 203 ILE A O 1
ATOM 1615 N N . VAL A 1 204 ? 28.042 22.024 -15.657 1.00 47.03 204 VAL A N 1
ATOM 1616 C CA . VAL A 1 204 ? 29.131 21.134 -16.065 1.00 47.03 204 VAL A CA 1
ATOM 1617 C C . VAL A 1 204 ? 30.373 21.668 -15.357 1.00 47.03 204 VAL A C 1
ATOM 1619 O O . VAL A 1 204 ? 30.610 22.870 -15.390 1.00 47.03 204 VAL A O 1
ATOM 1622 N N . ASP A 1 205 ? 31.098 20.752 -14.721 1.00 39.72 205 ASP A N 1
ATOM 1623 C CA . ASP A 1 205 ? 32.359 20.921 -13.990 1.00 39.72 205 ASP A CA 1
ATOM 1624 C C . ASP A 1 205 ? 32.250 21.392 -12.530 1.00 39.72 205 ASP A C 1
ATOM 1626 O O . ASP A 1 205 ? 32.188 22.577 -12.227 1.00 39.72 205 ASP A O 1
ATOM 1630 N N . ASP A 1 206 ? 32.264 20.420 -11.614 1.00 38.97 206 ASP A N 1
ATOM 1631 C CA . ASP A 1 206 ? 33.309 20.358 -10.586 1.00 38.97 206 ASP A CA 1
ATOM 1632 C C . ASP A 1 206 ? 33.439 18.911 -10.062 1.00 38.97 206 ASP A C 1
ATOM 1634 O O . ASP A 1 206 ? 32.449 18.184 -9.935 1.00 38.97 206 ASP A O 1
ATOM 1638 N N . GLU A 1 207 ? 34.699 18.510 -9.874 1.00 42.41 207 GLU A N 1
ATOM 1639 C CA . GLU A 1 207 ? 35.245 17.168 -9.590 1.00 42.41 207 GLU A CA 1
ATOM 1640 C C . GLU A 1 207 ? 34.687 16.438 -8.352 1.00 42.41 207 GLU A C 1
ATOM 1642 O O . GLU A 1 207 ? 34.396 17.085 -7.319 1.00 42.41 207 GLU A O 1
#

Secondary structure (DSSP, 8-state):
----TT----SEEEEE--GGG---HHHHHHHHHHHHHHHHHHHHTTT----EEEEEESSSEEEEEEEEEEEEEEEE--TTS--EEEEEEEEEEEEEEEEEEETTSHHHHHHHHHHHHHIIIIIHHHHHHHHHHHTS--HHHHHHHH--S-TTS--HHHHHHH--TTGGGGGSPPPPP---S--------PPPTTSSTTSSSS-----